Protein AF-D2S3N7-F1 (afdb_monomer_lite)

Structure (mmCIF, N/CA/C/O backbone):
data_AF-D2S3N7-F1
#
_entry.id   AF-D2S3N7-F1
#
loop_
_atom_site.group_PDB
_atom_site.id
_atom_site.type_symbol
_atom_site.label_atom_id
_atom_site.label_alt_id
_atom_site.label_comp_id
_atom_site.label_asym_id
_atom_site.label_entity_id
_atom_site.label_seq_id
_atom_site.pdbx_PDB_ins_code
_atom_site.Cartn_x
_atom_site.Cartn_y
_atom_site.Cartn_z
_atom_site.occupancy
_atom_site.B_iso_or_equiv
_atom_site.auth_seq_id
_atom_site.auth_comp_id
_atom_site.auth_asym_id
_atom_site.auth_atom_id
_atom_site.pdbx_PDB_model_num
ATOM 1 N N . MET A 1 1 ? -0.350 -6.261 -41.570 1.00 43.12 1 MET A N 1
ATOM 2 C CA . MET A 1 1 ? 0.220 -5.338 -40.571 1.00 43.12 1 MET A CA 1
ATOM 3 C C . MET A 1 1 ? 0.610 -6.194 -39.386 1.00 43.12 1 MET A C 1
ATOM 5 O O . MET A 1 1 ? -0.257 -6.602 -38.631 1.00 43.12 1 MET A O 1
ATOM 9 N N . THR A 1 2 ? 1.869 -6.611 -39.334 1.00 43.41 2 THR A N 1
ATOM 10 C CA . THR A 1 2 ? 2.440 -7.320 -38.188 1.00 43.41 2 THR A CA 1
ATOM 11 C C . THR A 1 2 ? 2.666 -6.276 -37.107 1.00 43.41 2 THR A C 1
ATOM 13 O O . THR A 1 2 ? 3.555 -5.442 -37.247 1.00 43.41 2 THR A O 1
ATOM 16 N N . THR A 1 3 ? 1.817 -6.254 -36.085 1.00 46.50 3 THR A N 1
ATOM 17 C CA . THR A 1 3 ? 2.149 -5.589 -34.825 1.00 46.50 3 THR A CA 1
ATOM 18 C C . THR A 1 3 ? 3.312 -6.379 -34.245 1.00 46.50 3 THR A C 1
ATOM 20 O O . THR A 1 3 ? 3.104 -7.474 -33.726 1.00 46.50 3 THR A O 1
ATOM 23 N N . SER A 1 4 ? 4.536 -5.897 -34.455 1.00 52.50 4 SER A N 1
ATOM 24 C CA . SER A 1 4 ? 5.686 -6.344 -33.677 1.00 52.50 4 SER A CA 1
ATOM 25 C C . SER A 1 4 ? 5.293 -6.205 -32.212 1.00 52.50 4 SER A C 1
ATOM 27 O O . SER A 1 4 ? 4.836 -5.133 -31.806 1.00 52.50 4 SER A O 1
ATOM 29 N N . GLU A 1 5 ? 5.359 -7.304 -31.460 1.00 60.00 5 GLU A N 1
ATOM 30 C CA . GLU A 1 5 ? 5.268 -7.233 -30.005 1.00 60.00 5 GLU A CA 1
ATOM 31 C C . GLU A 1 5 ? 6.251 -6.146 -29.545 1.00 60.00 5 GLU A C 1
ATOM 33 O O . GLU A 1 5 ? 7.357 -6.100 -30.086 1.00 60.00 5 GLU A O 1
ATOM 38 N N . PRO A 1 6 ? 5.847 -5.216 -28.662 1.00 55.59 6 PRO A N 1
ATOM 39 C CA . PRO A 1 6 ? 6.770 -4.213 -28.153 1.00 55.59 6 PRO A CA 1
ATOM 40 C C . PRO A 1 6 ? 7.949 -4.959 -27.531 1.00 55.59 6 PRO A C 1
ATOM 42 O O . PRO A 1 6 ? 7.750 -5.754 -26.604 1.00 55.59 6 PRO A O 1
ATOM 45 N N . ASP A 1 7 ? 9.142 -4.763 -28.097 1.00 58.09 7 ASP A N 1
ATOM 46 C CA . ASP A 1 7 ? 10.370 -5.295 -27.523 1.00 58.09 7 ASP A CA 1
ATOM 47 C C . ASP A 1 7 ? 10.413 -4.822 -26.068 1.00 58.09 7 ASP A C 1
ATOM 49 O O . ASP A 1 7 ? 10.231 -3.641 -25.770 1.00 58.09 7 ASP A O 1
ATOM 53 N N . ARG A 1 8 ? 10.567 -5.767 -25.135 1.00 68.44 8 ARG A N 1
ATOM 54 C CA . ARG A 1 8 ? 10.580 -5.500 -23.684 1.00 68.44 8 ARG A CA 1
ATOM 55 C C . ARG A 1 8 ? 11.901 -4.856 -23.238 1.00 68.44 8 ARG A C 1
ATOM 57 O O . ARG A 1 8 ? 12.286 -4.994 -22.082 1.00 68.44 8 ARG A O 1
ATOM 64 N N . ASP A 1 9 ? 12.577 -4.193 -24.165 1.00 84.88 9 ASP A N 1
ATOM 65 C CA . ASP A 1 9 ? 13.941 -3.698 -24.031 1.00 84.88 9 ASP A CA 1
ATOM 66 C C . ASP A 1 9 ? 13.972 -2.217 -23.629 1.00 84.88 9 ASP A C 1
ATOM 68 O O . ASP A 1 9 ? 15.049 -1.649 -23.503 1.00 84.88 9 ASP A O 1
ATOM 72 N N . ASP A 1 10 ? 12.806 -1.613 -23.375 1.00 94.62 10 ASP A N 1
ATOM 73 C CA . ASP A 1 10 ? 12.671 -0.245 -22.884 1.00 94.62 10 ASP A CA 1
ATOM 74 C C . ASP A 1 10 ? 11.847 -0.202 -21.589 1.00 94.62 10 ASP A C 1
ATOM 76 O O . ASP A 1 10 ? 10.923 -0.989 -21.357 1.00 94.62 10 ASP A O 1
ATOM 80 N N . CYS A 1 11 ? 12.156 0.774 -20.738 1.00 95.88 11 CYS A N 1
ATOM 81 C CA . CYS A 1 11 ? 11.392 1.077 -19.539 1.00 95.88 11 CYS A CA 1
ATOM 82 C C . CYS A 1 11 ? 9.932 1.386 -19.891 1.00 95.88 11 CYS A C 1
ATOM 84 O O . CYS A 1 11 ? 9.646 2.344 -20.609 1.00 95.88 11 CYS A O 1
ATOM 86 N N . TYR A 1 12 ? 8.998 0.665 -19.271 1.00 94.88 12 TYR A N 1
ATOM 87 C CA . TYR A 1 12 ? 7.560 0.817 -19.508 1.00 94.88 12 TYR A CA 1
ATOM 88 C C . TYR A 1 12 ? 7.022 2.243 -19.282 1.00 94.88 12 TYR A C 1
ATOM 90 O O . TYR A 1 12 ? 6.021 2.630 -19.879 1.00 94.88 12 TYR A O 1
ATOM 98 N N . PHE A 1 13 ? 7.659 3.031 -18.407 1.00 94.25 13 PHE A N 1
ATOM 99 C CA . PHE A 1 13 ? 7.168 4.361 -18.028 1.00 94.25 13 PHE A CA 1
ATOM 100 C C . PHE A 1 13 ? 7.813 5.519 -18.784 1.00 94.25 13 PHE A C 1
ATOM 102 O O . PHE A 1 13 ? 7.156 6.538 -18.990 1.00 94.25 13 PHE A O 1
ATOM 109 N N . CYS A 1 14 ? 9.098 5.415 -19.125 1.00 96.38 14 CYS A N 1
ATOM 110 C CA . CYS A 1 14 ? 9.849 6.528 -19.710 1.00 96.38 14 CYS A CA 1
ATOM 111 C C . CYS A 1 14 ? 10.588 6.179 -21.001 1.00 96.38 14 CYS A C 1
ATOM 113 O O . CYS A 1 14 ? 11.307 7.038 -21.502 1.00 96.38 14 CYS A O 1
ATOM 115 N N . GLU A 1 15 ? 10.434 4.951 -21.506 1.00 95.31 15 GLU A N 1
ATOM 116 C CA . GLU A 1 15 ? 11.042 4.473 -22.757 1.00 95.31 15 GLU A CA 1
ATOM 117 C C . GLU A 1 15 ? 12.585 4.515 -22.757 1.00 95.31 15 GLU A C 1
ATOM 119 O O . GLU A 1 15 ? 13.221 4.449 -23.800 1.00 95.31 15 GLU A O 1
ATOM 124 N N . SER A 1 16 ? 13.217 4.643 -21.584 1.00 95.50 16 SER A N 1
ATOM 125 C CA . SER A 1 16 ? 14.674 4.539 -21.456 1.00 95.50 16 SER A CA 1
ATOM 126 C C . SER A 1 16 ? 15.115 3.092 -21.642 1.00 95.50 16 SER A C 1
ATOM 128 O O . SER A 1 16 ? 14.537 2.209 -21.017 1.00 95.50 16 SER A O 1
ATOM 130 N N . SER A 1 17 ? 16.165 2.878 -22.430 1.00 94.94 17 SER A N 1
ATOM 131 C CA . SER A 1 17 ? 16.824 1.583 -22.640 1.00 94.94 17 SER A CA 1
ATOM 132 C C . SER A 1 17 ? 17.975 1.315 -21.655 1.00 94.94 17 SER A C 1
ATOM 134 O O . SER A 1 17 ? 18.694 0.326 -21.793 1.00 94.94 17 SER A O 1
ATOM 136 N N . ASP A 1 18 ? 18.206 2.221 -20.700 1.00 94.69 18 ASP A N 1
ATOM 137 C CA . ASP A 1 18 ? 19.344 2.182 -19.777 1.00 94.69 18 ASP A CA 1
ATOM 138 C C . ASP A 1 18 ? 18.917 1.669 -18.391 1.00 94.69 18 ASP A C 1
ATOM 140 O O . ASP A 1 18 ? 17.815 1.962 -17.919 1.00 94.69 18 ASP A O 1
ATOM 144 N N . ASP A 1 19 ? 19.812 0.925 -17.728 1.00 94.81 19 ASP A N 1
ATOM 145 C CA . ASP A 1 19 ? 19.669 0.441 -16.343 1.00 94.81 19 ASP A CA 1
ATOM 146 C C . ASP A 1 19 ? 18.301 -0.198 -16.042 1.00 94.81 19 ASP A C 1
ATOM 148 O O . ASP A 1 19 ? 17.588 0.186 -15.111 1.00 94.81 19 ASP A O 1
ATOM 152 N N . LEU A 1 20 ? 17.924 -1.164 -16.880 1.00 95.88 20 LEU A N 1
ATOM 153 C CA . LEU A 1 20 ? 16.646 -1.863 -16.808 1.00 95.88 20 LEU A CA 1
ATOM 154 C C . LEU A 1 20 ? 16.624 -2.930 -15.712 1.00 95.88 20 LEU A C 1
ATOM 156 O O . LEU A 1 20 ? 17.537 -3.744 -15.579 1.00 95.88 20 LEU A O 1
ATOM 160 N N . GLU A 1 21 ? 15.522 -2.958 -14.974 1.00 95.44 21 GLU A N 1
ATOM 161 C CA . GLU A 1 21 ? 15.241 -3.871 -13.876 1.00 95.44 21 GLU A CA 1
ATOM 162 C C . GLU A 1 21 ? 13.811 -4.425 -14.008 1.00 95.44 21 GLU A C 1
ATOM 164 O O . GLU A 1 21 ? 12.906 -3.774 -14.541 1.00 95.44 21 GLU A O 1
ATOM 169 N N . GLU A 1 22 ? 13.593 -5.644 -13.514 1.00 95.31 22 GLU A N 1
ATOM 170 C CA . GLU A 1 22 ? 12.255 -6.221 -13.388 1.00 95.31 22 GLU A CA 1
ATOM 171 C C . GLU A 1 22 ? 11.585 -5.716 -12.105 1.00 95.31 22 GLU A C 1
ATOM 173 O O . GLU A 1 22 ? 12.116 -5.879 -11.007 1.00 95.31 22 GLU A O 1
ATOM 178 N N . HIS A 1 23 ? 10.390 -5.144 -12.241 1.00 94.94 23 HIS A N 1
ATOM 179 C CA . HIS A 1 23 ? 9.550 -4.731 -11.125 1.00 94.94 23 HIS A CA 1
ATOM 180 C C . HIS A 1 23 ? 8.281 -5.582 -11.061 1.00 94.94 23 HIS A C 1
ATOM 182 O O . HIS A 1 23 ? 7.593 -5.782 -12.066 1.00 94.94 23 HIS A O 1
ATOM 188 N N . HIS A 1 24 ? 7.938 -6.062 -9.866 1.00 94.56 24 HIS A N 1
ATOM 189 C CA . HIS A 1 24 ? 6.684 -6.772 -9.640 1.00 94.56 24 HIS A CA 1
ATOM 190 C C . HIS A 1 24 ? 5.522 -5.792 -9.454 1.00 94.56 24 HIS A C 1
ATOM 192 O O . HIS A 1 24 ? 5.523 -5.018 -8.502 1.00 94.56 24 HIS A O 1
ATOM 198 N N . ILE A 1 25 ? 4.485 -5.889 -10.292 1.00 92.19 25 ILE A N 1
ATOM 199 C CA . ILE A 1 25 ? 3.258 -5.077 -10.177 1.00 92.19 25 ILE A CA 1
ATOM 200 C C . ILE A 1 25 ? 2.579 -5.327 -8.823 1.00 92.19 25 ILE A C 1
ATOM 202 O O . ILE A 1 25 ? 2.249 -4.392 -8.097 1.00 92.19 25 ILE A O 1
ATOM 206 N N . ALA A 1 26 ? 2.386 -6.598 -8.470 1.00 90.25 26 ALA A N 1
ATOM 207 C CA . ALA A 1 26 ? 2.075 -7.024 -7.115 1.00 90.25 26 ALA A CA 1
ATOM 208 C C . ALA A 1 26 ? 3.375 -7.497 -6.444 1.00 90.25 26 ALA A C 1
ATOM 210 O O . ALA A 1 26 ? 3.947 -8.486 -6.911 1.00 90.25 26 ALA A O 1
ATOM 211 N N . PRO A 1 27 ? 3.841 -6.860 -5.354 1.00 88.88 27 PRO A N 1
ATOM 212 C CA . PRO A 1 27 ? 5.087 -7.237 -4.698 1.00 88.88 27 PRO A CA 1
ATOM 213 C C . PRO A 1 27 ? 5.107 -8.699 -4.246 1.00 88.88 27 PRO A C 1
ATOM 215 O O . PRO A 1 27 ? 4.137 -9.204 -3.673 1.00 88.88 27 PRO A O 1
ATOM 218 N N . GLN A 1 28 ? 6.253 -9.366 -4.393 1.00 87.69 28 GLN A N 1
ATOM 219 C CA . GLN A 1 28 ? 6.415 -10.768 -3.985 1.00 87.69 28 GLN A CA 1
ATOM 220 C C . GLN A 1 28 ? 6.166 -10.979 -2.477 1.00 87.69 28 GLN A C 1
ATOM 222 O O . GLN A 1 28 ? 5.647 -12.018 -2.061 1.00 87.69 28 GLN A O 1
ATOM 227 N N . ARG A 1 29 ? 6.480 -9.973 -1.642 1.00 82.50 29 ARG A N 1
ATOM 228 C CA . ARG A 1 29 ? 6.181 -9.985 -0.195 1.00 82.50 29 ARG A CA 1
ATOM 229 C C . ARG A 1 29 ? 4.681 -10.114 0.098 1.00 82.50 29 ARG A C 1
ATOM 231 O O . ARG A 1 29 ? 4.314 -10.790 1.049 1.00 82.50 29 ARG A O 1
ATOM 238 N N . LEU A 1 30 ? 3.832 -9.585 -0.786 1.00 82.50 30 LEU A N 1
ATOM 239 C CA . LEU A 1 30 ? 2.368 -9.648 -0.703 1.00 82.50 30 LEU A CA 1
ATOM 240 C C . LEU A 1 30 ? 1.770 -10.835 -1.478 1.00 82.50 30 LEU A C 1
ATOM 242 O O . LEU A 1 30 ? 0.571 -10.869 -1.736 1.00 82.50 30 LEU A O 1
ATOM 246 N N . GLY A 1 31 ? 2.591 -11.814 -1.869 1.00 86.00 31 GLY A N 1
ATOM 247 C CA . GLY A 1 31 ? 2.138 -12.985 -2.624 1.00 86.00 31 GLY A CA 1
ATOM 248 C C . GLY A 1 31 ? 2.057 -12.774 -4.136 1.00 86.00 31 GLY A C 1
ATOM 249 O O . GLY A 1 31 ? 1.498 -13.619 -4.832 1.00 86.00 31 GLY A O 1
ATOM 250 N N . GLY A 1 32 ? 2.628 -11.684 -4.657 1.00 90.19 32 GLY A N 1
ATOM 251 C CA . GLY A 1 32 ? 2.810 -11.507 -6.093 1.00 90.19 32 GLY A CA 1
ATOM 252 C C . GLY A 1 32 ? 3.655 -12.622 -6.714 1.00 90.19 32 GLY A C 1
ATOM 253 O O . GLY A 1 32 ? 4.655 -13.053 -6.141 1.00 90.19 32 GLY A O 1
ATOM 254 N N . SER A 1 33 ? 3.233 -13.108 -7.882 1.00 93.31 33 SER A N 1
ATOM 255 C CA . SER A 1 33 ? 3.917 -14.187 -8.608 1.00 93.31 33 SER A CA 1
ATOM 256 C C . SER A 1 33 ? 5.093 -13.675 -9.442 1.00 93.31 33 SER A C 1
ATOM 258 O O . SER A 1 33 ? 5.031 -12.556 -9.939 1.00 93.31 33 SER A O 1
A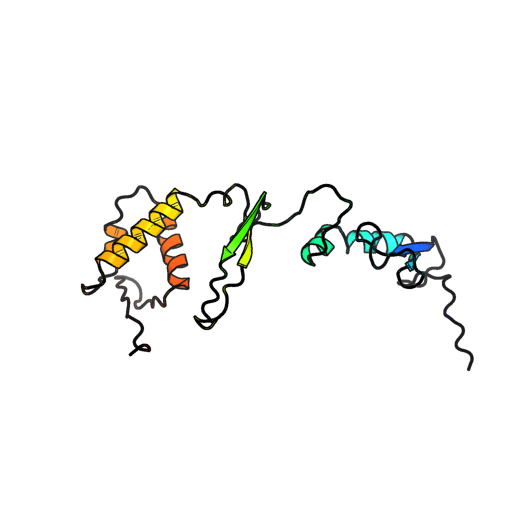TOM 260 N N . ASP A 1 34 ? 6.068 -14.529 -9.743 1.00 94.38 34 ASP A N 1
ATOM 261 C CA . ASP A 1 34 ? 7.135 -14.251 -10.725 1.00 94.38 34 ASP A CA 1
ATOM 262 C C . ASP A 1 34 ? 6.689 -14.521 -12.181 1.00 94.38 34 ASP A C 1
ATOM 264 O O . ASP A 1 34 ? 7.489 -14.847 -13.056 1.00 94.38 34 ASP A O 1
ATOM 268 N N . SER A 1 35 ? 5.380 -14.471 -12.454 1.00 93.56 35 SER A N 1
ATOM 269 C CA . SER A 1 35 ? 4.852 -14.668 -13.807 1.00 93.56 35 SER A CA 1
ATOM 270 C C . SER A 1 35 ? 5.080 -13.426 -14.672 1.00 93.56 35 SER A C 1
ATOM 272 O O . SER A 1 35 ? 5.077 -12.301 -14.175 1.00 93.56 35 SER A O 1
ATOM 274 N N . ARG A 1 36 ? 5.213 -13.618 -15.994 1.00 90.62 36 ARG A N 1
ATOM 275 C CA . ARG A 1 36 ? 5.428 -12.518 -16.958 1.00 90.62 36 ARG A CA 1
ATOM 276 C C . ARG A 1 36 ? 4.316 -11.465 -16.959 1.00 90.62 36 ARG A C 1
ATOM 278 O O . ARG A 1 36 ? 4.565 -10.374 -17.459 1.00 90.62 36 ARG A O 1
ATOM 285 N N . ASP A 1 37 ? 3.136 -11.798 -16.439 1.00 92.69 37 ASP A N 1
ATOM 286 C CA . ASP A 1 37 ? 1.984 -10.896 -16.328 1.00 92.69 37 ASP A CA 1
ATOM 287 C C . ASP A 1 37 ? 2.066 -9.995 -15.086 1.00 92.69 37 ASP A C 1
ATOM 289 O O . ASP A 1 37 ? 1.396 -8.969 -15.022 1.00 92.69 37 ASP A O 1
ATOM 293 N N . ASN A 1 38 ? 2.888 -10.368 -14.100 1.00 94.94 38 ASN A N 1
ATOM 294 C CA . ASN A 1 38 ? 3.130 -9.593 -12.884 1.00 94.94 38 ASN A CA 1
ATOM 295 C C . ASN A 1 38 ? 4.484 -8.866 -12.901 1.00 94.94 38 ASN A C 1
ATOM 297 O O . ASN A 1 38 ? 4.807 -8.176 -11.940 1.00 94.94 38 ASN A O 1
ATOM 301 N N . LEU A 1 39 ? 5.278 -9.028 -13.960 1.00 94.19 39 LEU A N 1
ATOM 302 C CA . LEU A 1 39 ? 6.590 -8.407 -14.116 1.00 94.19 39 LEU A CA 1
ATOM 303 C C . LEU A 1 39 ? 6.540 -7.342 -15.206 1.00 94.19 39 LEU A C 1
ATOM 305 O O . LEU A 1 39 ? 6.058 -7.592 -16.313 1.00 94.19 39 LEU A O 1
ATOM 309 N N . VAL A 1 40 ? 7.088 -6.171 -14.903 1.00 94.44 40 VAL A N 1
ATOM 310 C CA . VAL A 1 40 ? 7.261 -5.072 -15.851 1.00 94.44 40 VAL A CA 1
ATOM 311 C C . VAL A 1 40 ? 8.720 -4.625 -15.862 1.00 94.44 40 VAL A C 1
ATOM 313 O O . VAL A 1 40 ? 9.351 -4.550 -14.812 1.00 94.44 40 VAL A O 1
ATOM 316 N N . ILE A 1 41 ? 9.258 -4.345 -17.049 1.00 95.81 41 ILE A N 1
ATOM 317 C CA . ILE A 1 41 ? 10.616 -3.814 -17.208 1.00 95.81 41 ILE A CA 1
ATOM 318 C C . ILE A 1 41 ? 10.581 -2.302 -17.012 1.00 95.81 41 ILE A C 1
ATOM 320 O O . ILE A 1 41 ? 9.790 -1.598 -17.645 1.00 95.81 41 ILE A O 1
ATOM 324 N N . VAL A 1 42 ? 11.422 -1.798 -16.117 1.00 96.81 42 VAL A N 1
ATOM 325 C CA . VAL A 1 42 ? 11.524 -0.375 -15.786 1.00 96.81 42 VAL A CA 1
ATOM 326 C C . VAL A 1 42 ? 12.984 0.012 -15.590 1.00 96.81 42 VAL A C 1
ATOM 328 O O . VAL A 1 42 ? 13.779 -0.807 -15.154 1.00 96.81 42 VAL A O 1
ATOM 331 N N . CYS A 1 43 ? 13.356 1.259 -15.870 1.00 97.62 43 CYS A N 1
ATOM 332 C CA . CYS A 1 43 ? 14.685 1.745 -15.503 1.00 97.62 43 CYS A CA 1
ATOM 333 C C . CYS A 1 43 ? 14.793 1.950 -13.984 1.00 97.62 43 CYS A C 1
ATOM 335 O O . CYS A 1 43 ? 13.780 2.183 -13.309 1.00 97.62 43 CYS A O 1
ATOM 337 N N . HIS A 1 44 ? 16.018 1.951 -13.463 1.00 96.69 44 HIS A N 1
ATOM 338 C CA . HIS A 1 44 ? 16.335 2.161 -12.048 1.00 96.69 44 HIS A CA 1
ATOM 339 C C . HIS A 1 44 ? 15.595 3.357 -11.413 1.00 96.69 44 HIS A C 1
ATOM 341 O O . HIS A 1 44 ? 14.978 3.241 -10.350 1.00 96.69 44 HIS A O 1
ATOM 347 N N . ASP A 1 45 ? 15.572 4.505 -12.097 1.00 97.19 45 ASP A N 1
ATOM 348 C CA . ASP A 1 45 ? 14.905 5.720 -11.611 1.00 97.19 45 ASP A CA 1
ATOM 349 C C . ASP A 1 45 ? 13.389 5.545 -11.461 1.00 97.19 45 ASP A C 1
ATOM 351 O O . ASP A 1 45 ? 12.776 6.074 -10.526 1.00 97.19 45 ASP A O 1
ATOM 355 N N . CYS A 1 46 ? 12.762 4.838 -12.403 1.00 97.19 46 CYS A N 1
ATOM 356 C CA . CYS A 1 46 ? 11.336 4.540 -12.345 1.00 97.19 46 CYS A CA 1
ATOM 357 C C . CYS A 1 46 ? 11.051 3.483 -11.280 1.00 97.19 46 CYS A C 1
ATOM 359 O O . CYS A 1 46 ? 10.114 3.662 -10.502 1.00 97.19 46 CYS A O 1
ATOM 361 N N . HIS A 1 47 ? 11.890 2.448 -11.181 1.00 95.69 47 HIS A N 1
ATOM 362 C CA . HIS A 1 47 ? 11.772 1.419 -10.156 1.00 95.69 47 HIS A CA 1
ATOM 363 C C . HIS A 1 47 ? 11.763 2.027 -8.749 1.00 95.69 47 HIS A C 1
ATOM 365 O O . HIS A 1 47 ? 10.848 1.797 -7.956 1.00 95.69 47 HIS A O 1
ATOM 371 N N . TRP A 1 48 ? 12.724 2.903 -8.465 1.00 93.12 48 TRP A N 1
ATOM 372 C CA . TRP A 1 48 ? 12.843 3.544 -7.162 1.00 93.12 48 TRP A CA 1
ATOM 373 C C . TRP A 1 48 ? 11.673 4.484 -6.833 1.00 93.12 48 TRP A C 1
ATOM 375 O O . TRP A 1 48 ? 11.240 4.576 -5.681 1.00 93.12 48 TRP A O 1
ATOM 385 N N . LYS A 1 49 ? 11.123 5.181 -7.837 1.00 94.75 49 LYS A N 1
ATOM 386 C CA . LYS A 1 49 ? 9.915 6.005 -7.660 1.00 94.75 49 LYS A CA 1
ATOM 387 C C . LYS A 1 49 ? 8.697 5.145 -7.324 1.00 94.75 49 LYS A C 1
ATOM 389 O O . LYS A 1 49 ? 7.926 5.537 -6.450 1.00 94.75 49 LYS A O 1
ATOM 394 N N . LEU A 1 50 ? 8.537 3.991 -7.972 1.00 92.25 50 LEU A N 1
ATOM 395 C CA . LEU A 1 50 ? 7.428 3.069 -7.712 1.00 92.25 50 LEU A CA 1
ATOM 396 C C . LEU A 1 50 ? 7.481 2.506 -6.293 1.00 92.25 50 LEU A C 1
ATOM 398 O O . LEU A 1 50 ? 6.483 2.592 -5.582 1.00 92.25 50 LEU A O 1
ATOM 402 N N . GLU A 1 51 ? 8.645 2.036 -5.838 1.00 88.00 51 GLU A N 1
ATOM 403 C CA . GLU A 1 51 ? 8.814 1.527 -4.465 1.00 88.00 51 GLU A CA 1
ATOM 404 C C . GLU A 1 51 ? 8.505 2.591 -3.396 1.00 88.00 51 GLU A C 1
ATOM 406 O O . GLU A 1 51 ? 8.039 2.275 -2.301 1.00 88.00 51 GLU A O 1
ATOM 411 N N . ARG A 1 52 ? 8.718 3.875 -3.711 1.00 87.00 52 ARG A N 1
ATOM 412 C CA . ARG A 1 52 ? 8.366 4.989 -2.819 1.00 87.00 52 ARG A CA 1
ATOM 413 C C . ARG A 1 52 ? 6.883 5.334 -2.819 1.00 87.00 52 ARG A C 1
ATOM 415 O O . ARG A 1 52 ? 6.365 5.714 -1.772 1.00 87.00 52 ARG A O 1
ATOM 422 N N . LEU A 1 53 ? 6.224 5.259 -3.973 1.00 87.19 53 LEU A N 1
ATOM 423 C CA . LEU A 1 53 ? 4.792 5.542 -4.101 1.00 87.19 53 LEU A CA 1
ATOM 424 C C . LEU A 1 53 ? 3.943 4.419 -3.500 1.00 87.19 53 LEU A C 1
ATOM 426 O O . LEU A 1 53 ? 2.951 4.689 -2.828 1.00 87.19 53 LEU A O 1
ATOM 430 N N . TYR A 1 54 ? 4.356 3.173 -3.718 1.00 86.69 54 TYR A N 1
ATOM 431 C CA . TYR A 1 54 ? 3.664 1.972 -3.264 1.00 86.69 54 TYR A CA 1
ATOM 432 C C . TYR A 1 54 ? 4.442 1.312 -2.127 1.00 86.69 54 TYR A C 1
ATOM 434 O O . TYR A 1 54 ? 4.905 0.172 -2.212 1.00 86.69 54 TYR A O 1
ATOM 442 N N . ASN A 1 55 ? 4.611 2.064 -1.043 1.00 81.19 55 ASN A N 1
ATOM 443 C CA . ASN A 1 55 ? 5.257 1.562 0.159 1.00 81.19 55 ASN A CA 1
ATOM 444 C C . ASN A 1 55 ? 4.319 0.614 0.938 1.00 81.19 55 ASN A C 1
ATOM 446 O O . ASN A 1 55 ? 3.175 0.364 0.557 1.00 81.19 55 ASN A O 1
ATOM 450 N N . LYS A 1 56 ? 4.810 0.059 2.047 1.00 78.56 56 LYS A N 1
ATOM 451 C CA . LYS A 1 56 ? 4.022 -0.813 2.929 1.00 78.56 56 LYS A CA 1
ATOM 452 C C . LYS A 1 56 ? 2.693 -0.161 3.353 1.00 78.56 56 LYS A C 1
ATOM 454 O O . LYS A 1 56 ? 1.653 -0.802 3.233 1.00 78.56 56 LYS A O 1
ATOM 459 N N . ASP A 1 57 ? 2.725 1.107 3.758 1.00 79.12 57 ASP A N 1
ATOM 460 C CA . ASP A 1 57 ? 1.551 1.840 4.253 1.00 79.12 57 ASP A CA 1
ATOM 461 C C . ASP A 1 57 ? 0.431 1.922 3.209 1.00 79.12 57 ASP A C 1
ATOM 463 O O . ASP A 1 57 ? -0.743 1.771 3.544 1.00 79.12 57 ASP A O 1
ATOM 467 N N . PHE A 1 58 ? 0.783 2.115 1.934 1.00 84.88 58 PHE A N 1
ATOM 468 C CA . PHE A 1 58 ? -0.184 2.119 0.835 1.00 84.88 58 PHE A CA 1
ATOM 469 C C . PHE A 1 58 ? -0.965 0.799 0.763 1.00 84.88 58 PHE A C 1
ATOM 471 O O . PHE A 1 58 ? -2.194 0.803 0.678 1.00 84.88 58 PHE A O 1
ATOM 478 N N . TYR A 1 59 ? -0.270 -0.338 0.834 1.00 81.44 59 TYR A N 1
ATOM 479 C CA . TYR A 1 59 ? -0.913 -1.652 0.773 1.00 81.44 59 TYR A CA 1
ATOM 480 C C . TYR A 1 59 ? -1.723 -1.968 2.036 1.00 81.44 59 TYR A C 1
ATOM 482 O O . TYR A 1 59 ? -2.805 -2.550 1.935 1.00 81.44 59 TYR A O 1
ATOM 490 N N . GLU A 1 60 ? -1.265 -1.518 3.206 1.00 77.00 60 GLU A N 1
ATOM 491 C CA . GLU A 1 60 ? -2.022 -1.640 4.457 1.00 77.00 60 GLU A CA 1
ATOM 492 C C . GLU A 1 60 ? -3.335 -0.845 4.413 1.00 77.00 60 GLU A C 1
ATOM 494 O O . GLU A 1 60 ? -4.375 -1.359 4.827 1.00 77.00 60 GLU A O 1
ATOM 499 N N . GLN A 1 61 ? -3.331 0.366 3.843 1.00 77.94 61 GLN A N 1
ATOM 500 C CA . GLN A 1 61 ? -4.552 1.164 3.648 1.00 77.94 61 GLN A CA 1
ATOM 501 C C . GLN A 1 61 ? -5.559 0.490 2.707 1.00 77.94 61 GLN A C 1
ATOM 503 O O . GLN A 1 61 ? -6.767 0.684 2.851 1.00 77.94 61 GLN A O 1
ATOM 508 N N . LEU A 1 62 ? -5.083 -0.337 1.774 1.00 76.81 62 LEU A N 1
ATOM 509 C CA . LEU A 1 62 ? -5.930 -1.169 0.917 1.00 76.81 62 LEU A CA 1
ATOM 510 C C . LEU A 1 62 ? -6.403 -2.464 1.602 1.00 76.81 62 LEU A C 1
ATOM 512 O O . LEU A 1 62 ? -7.140 -3.242 0.995 1.00 76.81 62 LEU A O 1
ATOM 516 N N . GLY A 1 63 ? -6.009 -2.707 2.856 1.00 77.06 63 GLY A N 1
ATOM 517 C CA . GLY A 1 63 ? -6.351 -3.913 3.609 1.00 77.06 63 GLY A CA 1
ATOM 518 C C . GLY A 1 63 ? -5.574 -5.157 3.173 1.00 77.06 63 GLY A C 1
ATOM 519 O O . GLY A 1 63 ? -6.006 -6.275 3.459 1.00 77.06 63 GLY A O 1
ATOM 520 N N . ILE A 1 64 ? -4.453 -4.981 2.470 1.00 78.81 64 ILE A N 1
ATOM 521 C CA . ILE A 1 64 ? -3.579 -6.073 2.043 1.00 78.81 64 ILE A CA 1
ATOM 522 C C . ILE A 1 64 ? -2.510 -6.259 3.121 1.00 78.81 64 ILE A C 1
ATOM 524 O O . ILE A 1 64 ? -1.531 -5.520 3.189 1.00 78.81 64 ILE A O 1
ATOM 528 N N . ASP A 1 65 ? -2.722 -7.251 3.984 1.00 69.88 65 ASP A N 1
ATOM 529 C CA . ASP A 1 65 ? -1.756 -7.636 5.012 1.00 69.88 65 ASP A CA 1
ATOM 530 C C . ASP A 1 65 ? -0.532 -8.318 4.371 1.00 69.88 65 ASP A C 1
ATOM 532 O O . ASP A 1 65 ? -0.678 -9.245 3.573 1.00 69.88 65 ASP A O 1
ATOM 536 N N . ASP A 1 66 ? 0.678 -7.910 4.759 1.00 70.69 66 ASP A N 1
ATOM 537 C CA . ASP A 1 66 ? 1.915 -8.604 4.393 1.00 70.69 66 ASP A CA 1
ATOM 538 C C . ASP A 1 66 ? 2.120 -9.832 5.306 1.00 70.69 66 ASP A C 1
ATOM 540 O O . ASP A 1 66 ? 2.355 -9.679 6.508 1.00 70.69 66 ASP A O 1
ATOM 544 N N . PRO A 1 67 ? 2.030 -11.069 4.781 1.00 64.50 67 PRO A N 1
ATOM 545 C CA . PRO A 1 67 ? 2.162 -12.280 5.588 1.00 64.50 67 PRO A CA 1
ATOM 546 C C . PRO A 1 67 ? 3.610 -12.574 6.006 1.00 64.50 67 PRO A C 1
ATOM 548 O O . PRO A 1 67 ? 3.826 -13.428 6.868 1.00 64.50 67 PRO A O 1
ATOM 551 N N . ARG A 1 68 ? 4.603 -11.934 5.370 1.00 63.59 68 ARG A N 1
ATOM 552 C CA . ARG A 1 68 ? 6.036 -12.199 5.566 1.00 63.59 68 ARG A CA 1
ATOM 553 C C . ARG A 1 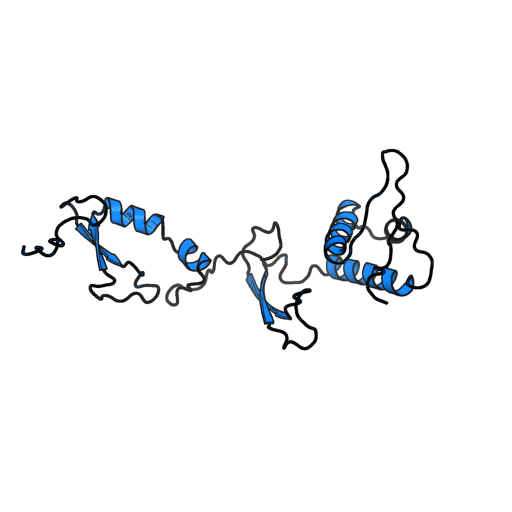68 ? 6.717 -11.158 6.448 1.00 63.59 68 ARG A C 1
ATOM 555 O O . ARG A 1 68 ? 7.775 -11.468 6.996 1.00 63.59 68 ARG A O 1
ATOM 562 N N . THR A 1 69 ? 6.139 -9.971 6.631 1.00 54.06 69 THR A N 1
ATOM 563 C CA . THR A 1 69 ? 6.661 -9.001 7.599 1.00 54.06 69 THR A CA 1
ATOM 564 C C . THR A 1 69 ? 6.031 -9.202 8.974 1.00 54.06 69 THR A C 1
ATOM 566 O O . THR A 1 69 ? 4.822 -9.166 9.193 1.00 54.06 69 THR A O 1
ATOM 569 N N . THR A 1 70 ? 6.906 -9.458 9.940 1.00 48.62 70 THR A N 1
ATOM 570 C CA . THR A 1 70 ? 6.632 -9.384 11.370 1.00 48.62 70 THR A CA 1
ATOM 571 C C . THR A 1 70 ? 5.893 -8.087 11.689 1.00 48.62 70 THR A C 1
ATOM 573 O O . THR A 1 70 ? 6.438 -7.005 11.501 1.00 48.62 70 THR A O 1
ATOM 576 N N . ARG A 1 71 ? 4.644 -8.241 12.140 1.00 50.47 71 ARG A N 1
ATOM 577 C CA . ARG A 1 71 ? 3.789 -7.268 12.833 1.00 50.47 71 ARG A CA 1
ATOM 578 C C . ARG A 1 71 ? 4.461 -5.933 13.167 1.00 50.47 71 ARG A C 1
ATOM 580 O O . ARG A 1 71 ? 5.129 -5.815 14.182 1.00 50.47 71 ARG A O 1
ATOM 587 N N . GLU A 1 72 ? 4.102 -4.924 12.400 1.00 47.41 72 GLU A N 1
ATOM 588 C CA . GLU A 1 72 ? 3.789 -3.595 12.919 1.00 47.41 72 GLU A CA 1
ATOM 589 C C . GLU A 1 72 ? 2.762 -3.067 11.935 1.00 47.41 72 GLU A C 1
ATOM 591 O O . GLU A 1 72 ? 3.103 -2.538 10.882 1.00 47.41 72 GLU A O 1
ATOM 596 N N . LYS A 1 73 ? 1.498 -3.410 12.186 1.00 55.72 73 LYS A N 1
ATOM 597 C CA . LYS A 1 73 ? 0.397 -2.868 11.405 1.00 55.72 73 LYS A CA 1
ATOM 598 C C . LYS A 1 73 ? 0.297 -1.404 11.815 1.00 55.72 73 LYS A C 1
ATOM 600 O O . LYS A 1 73 ? 0.028 -1.155 12.990 1.00 55.72 73 LYS A O 1
ATOM 605 N N . HIS A 1 74 ? 0.472 -0.452 10.902 1.00 57.72 74 HIS A N 1
ATOM 606 C CA . HIS A 1 74 ? 0.202 0.962 11.187 1.00 57.72 74 HIS A CA 1
ATOM 607 C C . HIS A 1 74 ? -1.309 1.220 11.176 1.00 57.72 74 HIS A C 1
ATOM 609 O O . HIS A 1 74 ? -1.807 2.155 10.557 1.00 57.72 74 HIS A O 1
ATOM 615 N N . ILE A 1 75 ? -2.073 0.360 11.847 1.00 70.00 75 ILE A N 1
ATOM 616 C CA . ILE A 1 75 ? -3.492 0.592 12.038 1.00 70.00 75 ILE A CA 1
ATOM 617 C C . ILE A 1 75 ? -3.593 1.763 13.001 1.00 70.00 75 ILE A C 1
ATOM 619 O O . ILE A 1 75 ? -3.052 1.707 14.100 1.00 70.00 75 ILE A O 1
ATOM 623 N N . THR A 1 76 ? -4.246 2.840 12.588 1.00 78.94 76 THR A N 1
ATOM 624 C CA . THR A 1 76 ? -4.525 3.974 13.465 1.00 78.94 76 THR A CA 1
ATOM 625 C C . THR A 1 76 ? -5.769 3.697 14.296 1.00 78.94 76 THR A C 1
ATOM 627 O O . THR A 1 76 ? -6.615 2.879 13.943 1.00 78.94 76 THR A O 1
ATOM 630 N N . CYS A 1 77 ? -5.874 4.365 15.435 1.00 81.25 77 CYS A N 1
ATOM 631 C CA . CYS A 1 77 ? -7.056 4.287 16.277 1.00 81.25 77 CYS A CA 1
ATOM 632 C C . CYS A 1 77 ? -8.305 4.815 15.540 1.00 81.25 77 CYS A C 1
ATOM 634 O O . CYS A 1 77 ? -8.277 5.918 15.002 1.00 81.25 77 CYS A O 1
ATOM 636 N N . ASP A 1 78 ? -9.418 4.076 15.583 1.00 82.12 78 ASP A N 1
ATOM 637 C CA .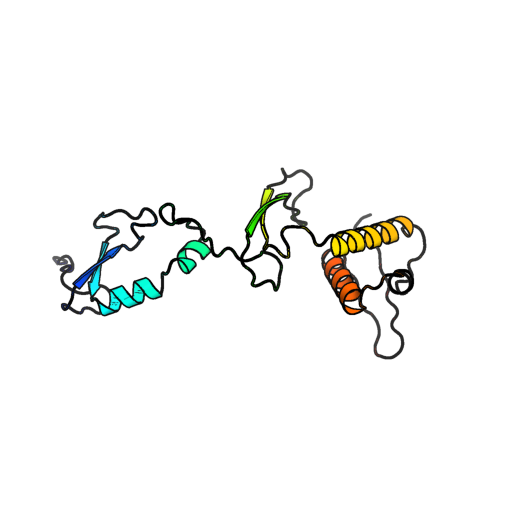 ASP A 1 78 ? -10.695 4.440 14.936 1.00 82.12 78 ASP A CA 1
ATOM 638 C C . ASP A 1 78 ? -11.419 5.622 15.614 1.00 82.12 78 ASP A C 1
ATOM 640 O O . ASP A 1 78 ? -12.432 6.123 15.121 1.00 82.12 78 ASP A O 1
ATOM 644 N N . ILE A 1 79 ? -10.924 6.082 16.766 1.00 80.31 79 ILE A N 1
ATOM 645 C CA . ILE A 1 79 ? -11.470 7.249 17.465 1.00 80.31 79 ILE A CA 1
ATOM 646 C C . ILE A 1 79 ? -11.153 8.519 16.671 1.00 80.31 79 ILE A C 1
ATOM 648 O O . ILE A 1 79 ? -9.992 8.841 16.420 1.00 80.31 79 ILE A O 1
ATOM 652 N N . ALA A 1 80 ? -12.197 9.269 16.312 1.00 78.88 80 ALA A N 1
ATOM 653 C CA . ALA A 1 80 ? -12.074 10.517 15.568 1.00 78.88 80 ALA A CA 1
ATOM 654 C C . ALA A 1 80 ? -11.104 11.494 16.258 1.00 78.88 80 ALA A C 1
ATOM 656 O O . ALA A 1 80 ? -11.267 11.821 17.431 1.00 78.88 80 ALA A O 1
ATOM 657 N N . GLY A 1 81 ? -10.101 11.964 15.511 1.00 80.88 81 GLY A N 1
ATOM 658 C CA . GLY A 1 81 ? -9.066 12.871 16.018 1.00 80.88 81 GLY A CA 1
ATOM 659 C C . GLY A 1 81 ? -7.888 12.181 16.712 1.00 80.88 81 GLY A C 1
ATOM 660 O O . GLY A 1 81 ? -6.927 12.858 17.069 1.00 80.88 81 GLY A O 1
ATOM 661 N N . CYS A 1 82 ? -7.911 10.856 16.870 1.00 79.62 82 CYS A N 1
ATOM 662 C CA . CYS A 1 82 ? -6.784 10.112 17.412 1.00 79.62 82 CYS A CA 1
ATOM 663 C C . CYS A 1 82 ? -5.790 9.736 16.306 1.00 79.62 82 CYS A C 1
ATOM 665 O O . CYS A 1 82 ? -6.137 9.045 15.353 1.00 79.62 82 CYS A O 1
ATOM 667 N N . THR A 1 83 ? -4.535 10.155 16.455 1.00 80.62 83 THR A N 1
ATOM 668 C CA . THR A 1 83 ? -3.435 9.809 15.537 1.00 80.62 83 THR A CA 1
ATOM 669 C C . THR A 1 83 ? -2.552 8.676 16.062 1.00 80.62 83 THR A C 1
ATOM 671 O O . THR A 1 83 ? -1.567 8.311 15.423 1.00 80.62 83 THR A O 1
ATOM 674 N N . ASN A 1 84 ? -2.887 8.115 17.227 1.00 81.44 84 ASN A N 1
ATOM 675 C CA . ASN A 1 84 ? -2.106 7.052 17.847 1.00 81.44 84 ASN A CA 1
ATOM 676 C C . ASN A 1 84 ? -2.281 5.728 17.097 1.00 81.44 84 ASN A C 1
ATOM 678 O O . ASN A 1 84 ? -3.344 5.438 16.539 1.00 81.44 84 ASN A O 1
ATOM 682 N N . GLN A 1 85 ? -1.245 4.895 17.151 1.00 81.81 85 GLN A N 1
ATOM 683 C CA . GLN A 1 85 ? -1.300 3.539 16.616 1.00 81.81 85 GLN A CA 1
ATOM 684 C C . GLN A 1 85 ? -2.223 2.668 17.470 1.00 81.81 85 GLN A C 1
ATOM 686 O O . GLN A 1 85 ? -2.178 2.694 18.702 1.00 81.81 85 GLN A O 1
ATOM 691 N N . ALA A 1 86 ? -3.084 1.908 16.807 1.00 80.50 86 ALA A N 1
ATOM 692 C CA . ALA A 1 86 ? -3.928 0.913 17.424 1.00 80.50 86 ALA A CA 1
ATOM 693 C C . ALA A 1 86 ? -3.084 -0.265 17.906 1.00 80.50 86 ALA A C 1
ATOM 695 O O . ALA A 1 86 ? -2.296 -0.838 17.158 1.00 80.50 86 ALA A O 1
ATOM 696 N N . VAL A 1 87 ? -3.298 -0.648 19.158 1.00 81.19 87 VAL A N 1
ATOM 697 C CA . VAL A 1 87 ? -2.646 -1.802 19.788 1.00 81.19 87 VAL A CA 1
ATOM 698 C C . VAL A 1 87 ? -3.606 -2.973 19.944 1.00 81.19 87 VAL A C 1
ATOM 700 O O . VAL A 1 87 ? -3.173 -4.111 20.110 1.00 81.19 87 VAL A O 1
ATOM 703 N N . GLU A 1 88 ? -4.912 -2.711 19.855 1.00 77.25 88 GLU A N 1
ATOM 704 C CA . GLU A 1 88 ? -5.947 -3.709 20.065 1.00 77.25 88 GLU A CA 1
ATOM 705 C C . GLU A 1 88 ? -6.981 -3.716 18.938 1.00 77.25 88 GLU A C 1
ATOM 707 O O . GLU A 1 88 ? -7.385 -2.681 18.402 1.00 77.25 88 GLU A O 1
ATOM 712 N N . LYS A 1 89 ? -7.426 -4.930 18.603 1.00 80.69 89 LYS A N 1
ATOM 713 C CA . LYS A 1 89 ? -8.525 -5.212 17.685 1.00 80.69 89 LYS A CA 1
ATOM 714 C C . LYS A 1 89 ? -9.694 -5.771 18.491 1.00 80.69 89 LYS A C 1
ATOM 716 O O . LYS A 1 89 ? -9.609 -6.892 18.985 1.00 80.69 89 LYS A O 1
ATOM 721 N N . SER A 1 90 ? -10.801 -5.040 18.551 1.00 78.12 90 SER A N 1
ATOM 722 C CA . SER A 1 90 ? -12.042 -5.493 19.187 1.00 78.12 90 SER A CA 1
ATOM 723 C C . SER A 1 90 ? -13.130 -5.748 18.139 1.00 78.12 90 SER A C 1
ATOM 725 O O . SER A 1 90 ? -13.167 -5.109 17.087 1.00 78.12 90 SER A O 1
ATOM 727 N N . GLN A 1 91 ? -14.010 -6.720 18.384 1.00 78.38 91 GLN A N 1
ATOM 728 C CA . GLN A 1 91 ? -15.222 -6.911 17.582 1.00 78.38 91 GLN A CA 1
ATOM 729 C C . GLN A 1 91 ? -16.384 -6.246 18.311 1.00 78.38 91 GLN A C 1
ATOM 731 O O . GLN A 1 91 ? -16.807 -6.727 19.360 1.00 78.38 91 GLN A O 1
ATOM 736 N N . GLN A 1 92 ? -16.911 -5.157 17.758 1.00 74.25 92 GLN A N 1
ATOM 737 C CA . GLN A 1 92 ? -18.092 -4.499 18.302 1.00 74.25 92 GLN A CA 1
ATOM 738 C C . GLN A 1 92 ? -19.341 -4.899 17.506 1.00 74.25 92 GLN A C 1
ATOM 740 O O . GLN A 1 92 ? -19.287 -5.042 16.280 1.00 74.25 92 GLN A O 1
ATOM 745 N N . PRO A 1 93 ? -20.493 -5.114 18.162 1.00 70.81 93 PRO A N 1
ATOM 746 C CA . PRO A 1 93 ? -21.747 -5.321 17.453 1.00 70.81 93 PRO A CA 1
ATOM 747 C C . PRO A 1 93 ? -22.082 -4.044 16.676 1.00 70.81 93 PRO A C 1
ATOM 749 O O . PRO A 1 93 ? -22.347 -3.009 17.276 1.00 70.81 93 PRO A O 1
ATOM 752 N N . GLY A 1 94 ? -22.068 -4.107 15.342 1.00 64.81 94 GLY A N 1
ATOM 753 C CA . GLY A 1 94 ? -22.347 -2.942 14.510 1.00 64.81 94 GLY A CA 1
ATOM 754 C C . GLY A 1 94 ? -23.766 -2.433 14.740 1.00 64.81 94 GLY A C 1
ATOM 755 O O . GLY A 1 94 ? -24.737 -3.078 14.336 1.00 64.81 94 GLY A O 1
ATOM 756 N N . THR A 1 95 ? -23.897 -1.275 15.379 1.00 56.06 95 THR A N 1
ATOM 757 C CA . THR A 1 95 ? -25.159 -0.543 15.466 1.00 56.06 95 THR A CA 1
ATOM 758 C C . THR A 1 95 ? -25.250 0.377 14.258 1.00 56.06 95 THR A C 1
ATOM 760 O O . THR A 1 95 ? -24.915 1.553 14.340 1.00 56.06 95 THR A O 1
ATOM 763 N N . ASP A 1 96 ? -25.663 -0.156 13.108 1.00 60.38 96 ASP A N 1
ATOM 764 C CA . ASP A 1 96 ? -26.089 0.701 12.001 1.00 60.38 96 ASP A CA 1
ATOM 765 C C . ASP A 1 96 ? -27.518 1.189 12.302 1.00 60.38 96 ASP A C 1
ATOM 767 O O . ASP A 1 96 ? -28.454 0.383 12.246 1.00 60.38 96 ASP A O 1
ATOM 771 N N . PRO A 1 97 ? -27.720 2.484 12.616 1.00 57.19 97 PRO A N 1
ATOM 772 C CA . PRO A 1 97 ? -29.036 3.023 12.950 1.00 57.19 97 PRO A CA 1
ATOM 773 C C . PRO A 1 97 ? -30.031 2.961 11.779 1.00 57.19 97 PRO A C 1
ATOM 775 O O . PRO A 1 97 ? -31.221 3.198 11.979 1.00 57.19 97 PRO A O 1
ATOM 778 N N . ARG A 1 98 ? -29.581 2.641 10.558 1.00 63.75 98 ARG A N 1
ATOM 779 C CA . ARG A 1 98 ? -30.430 2.505 9.363 1.00 63.75 98 ARG A CA 1
ATOM 780 C C . ARG A 1 98 ? -30.868 1.064 9.105 1.00 63.75 98 ARG A C 1
ATOM 782 O O . ARG A 1 98 ? -31.668 0.829 8.199 1.00 63.75 98 ARG A O 1
ATOM 789 N N . ARG A 1 99 ? -30.345 0.092 9.857 1.00 61.38 99 ARG A N 1
ATOM 790 C CA . ARG A 1 99 ? -30.556 -1.331 9.582 1.00 61.38 99 ARG A CA 1
ATOM 791 C C . ARG A 1 99 ? -31.840 -1.846 10.256 1.00 61.38 99 ARG A C 1
ATOM 793 O O . ARG A 1 99 ? -32.067 -1.547 11.428 1.00 61.38 99 ARG A O 1
ATOM 800 N N . PRO A 1 100 ? -32.691 -2.629 9.557 1.00 72.19 100 PRO A N 1
ATOM 801 C CA . PRO A 1 100 ? -33.905 -3.200 10.143 1.00 72.19 100 PRO A CA 1
ATOM 802 C C . PRO A 1 100 ? -33.585 -4.037 11.386 1.00 72.19 100 PRO A C 1
ATOM 804 O O . PRO A 1 100 ? -32.624 -4.814 11.358 1.00 72.19 100 PRO A O 1
ATOM 807 N N . LYS A 1 101 ? -34.407 -3.917 12.440 1.00 69.12 101 LYS A N 1
ATOM 808 C CA . LYS A 1 101 ? -34.213 -4.572 13.754 1.00 69.12 101 LYS A CA 1
ATOM 809 C C . LYS A 1 101 ? -34.043 -6.098 13.680 1.00 69.12 101 LYS A C 1
ATOM 811 O O . LYS A 1 101 ? -33.427 -6.676 14.569 1.00 69.12 101 LYS A O 1
ATOM 816 N N . ASP A 1 102 ? -34.489 -6.717 12.591 1.00 75.12 102 ASP A N 1
ATOM 817 C CA . ASP A 1 102 ? -34.482 -8.173 12.406 1.00 75.12 102 ASP A CA 1
ATOM 818 C C . ASP A 1 102 ? -33.246 -8.688 11.642 1.00 75.12 102 ASP A C 1
ATOM 820 O O . ASP A 1 102 ? -33.101 -9.880 11.368 1.00 75.12 102 ASP A O 1
ATOM 824 N N . SER A 1 103 ? -32.318 -7.797 11.288 1.00 68.94 103 SER A N 1
ATOM 825 C CA . SER A 1 103 ? -31.106 -8.160 10.551 1.00 68.94 103 SER A CA 1
ATOM 826 C C . SER A 1 103 ? -30.047 -8.718 11.507 1.00 68.94 103 SER A C 1
ATOM 828 O O . SER A 1 103 ? -29.670 -8.046 12.466 1.00 68.94 103 SER A O 1
ATOM 830 N N . ARG A 1 104 ? -29.496 -9.913 11.231 1.00 73.75 104 ARG A N 1
ATOM 831 C CA . ARG A 1 104 ? -28.380 -10.501 12.011 1.00 73.75 104 ARG A CA 1
ATOM 832 C C . ARG A 1 104 ? -27.271 -9.473 12.222 1.00 73.75 104 ARG A C 1
ATOM 834 O O . ARG A 1 104 ? -26.681 -9.036 11.232 1.00 73.75 104 ARG A O 1
ATOM 841 N N . LYS A 1 105 ? -26.993 -9.090 13.474 1.00 70.25 105 LYS A N 1
ATOM 842 C CA . LYS A 1 105 ? -25.926 -8.140 13.835 1.00 70.25 105 LYS A CA 1
ATOM 843 C C . LYS A 1 105 ? -24.603 -8.615 13.231 1.00 70.25 105 LYS A C 1
ATOM 845 O O . LYS A 1 105 ? -24.101 -9.673 13.594 1.00 70.25 105 LYS A O 1
ATOM 850 N N . THR A 1 106 ? -24.074 -7.862 12.276 1.00 71.88 106 THR A N 1
ATOM 851 C CA . THR A 1 106 ? -22.727 -8.079 11.750 1.00 71.88 106 THR A CA 1
ATOM 852 C C . THR A 1 106 ? -21.751 -7.427 12.716 1.00 71.88 106 THR A C 1
ATOM 854 O O . THR A 1 106 ? -21.899 -6.249 13.044 1.00 71.88 106 THR A O 1
ATOM 857 N N . ALA A 1 107 ? -20.794 -8.205 13.217 1.00 74.62 107 ALA A N 1
ATOM 858 C CA . ALA A 1 107 ? -19.699 -7.662 14.003 1.00 74.62 107 ALA A CA 1
ATOM 859 C C . ALA A 1 107 ? -18.863 -6.735 13.111 1.00 74.62 107 ALA A C 1
ATOM 861 O O . ALA A 1 107 ? -18.501 -7.108 11.994 1.00 74.62 107 ALA A O 1
ATOM 862 N N . VAL A 1 108 ? -18.592 -5.531 13.601 1.00 74.19 108 VAL A N 1
ATOM 863 C CA . VAL A 1 108 ? -17.658 -4.581 13.001 1.00 74.19 108 VAL A CA 1
ATOM 864 C C . VAL A 1 108 ? -16.355 -4.690 13.779 1.00 74.19 108 VAL A C 1
ATOM 866 O O . VAL A 1 108 ? -16.351 -4.777 15.006 1.00 74.19 108 VAL A O 1
ATOM 869 N N . ILE A 1 109 ? -15.245 -4.750 13.058 1.00 74.12 109 ILE A N 1
ATOM 870 C CA . ILE A 1 109 ? -13.916 -4.721 13.657 1.00 74.12 109 ILE A CA 1
ATOM 871 C C . ILE A 1 109 ? -13.585 -3.262 13.964 1.00 74.12 109 ILE A C 1
ATOM 873 O O . ILE A 1 109 ? -13.686 -2.434 13.065 1.00 74.12 109 ILE A O 1
ATOM 877 N N . VAL A 1 110 ? -13.183 -2.983 15.202 1.00 79.56 110 VAL A N 1
ATOM 878 C CA . VAL A 1 110 ? -12.756 -1.659 15.663 1.00 79.56 110 VAL A CA 1
ATOM 879 C C . VAL A 1 110 ? -11.344 -1.758 16.226 1.00 79.56 110 VAL A C 1
ATOM 881 O O . VAL A 1 110 ? -11.047 -2.651 17.026 1.00 79.56 110 VAL A O 1
ATOM 884 N N . TYR A 1 111 ? -10.484 -0.833 15.829 1.00 82.00 111 TYR A N 1
ATOM 885 C CA . TYR A 1 111 ? -9.091 -0.748 16.233 1.00 82.00 111 TYR A CA 1
ATOM 886 C C . TYR A 1 111 ? -8.867 0.426 17.187 1.00 82.00 111 TYR A C 1
ATOM 888 O O . TYR A 1 111 ? -9.269 1.555 16.909 1.00 82.00 111 TYR A O 1
ATOM 896 N N . ARG A 1 112 ? -8.232 0.175 18.337 1.00 83.94 112 ARG A N 1
ATOM 897 C CA . ARG A 1 112 ? -8.033 1.187 19.389 1.00 83.94 112 ARG A CA 1
ATOM 898 C C . ARG A 1 112 ? -6.576 1.241 19.853 1.00 83.94 112 ARG A C 1
ATOM 900 O O . ARG A 1 112 ? -5.917 0.207 19.957 1.00 83.94 112 ARG A O 1
ATOM 907 N N . CYS A 1 113 ? -6.055 2.445 20.097 1.00 86.00 113 CYS A N 1
ATOM 908 C CA . CYS A 1 113 ? -4.726 2.656 20.699 1.00 86.00 113 CYS A CA 1
ATOM 909 C C . CYS A 1 113 ? -4.740 2.400 22.209 1.00 86.00 113 CYS A C 1
ATOM 911 O O . CYS A 1 113 ? -5.817 2.326 22.783 1.00 86.00 113 CYS A O 1
ATOM 913 N N . GLU A 1 114 ? -3.581 2.355 22.874 1.00 84.81 114 GLU A N 1
ATOM 914 C CA . GLU A 1 114 ? -3.497 2.128 24.333 1.00 84.81 114 GLU A CA 1
ATOM 915 C C . GLU A 1 114 ? -4.381 3.090 25.135 1.00 84.81 114 GLU A C 1
ATOM 917 O O . GLU A 1 114 ? -5.115 2.653 26.016 1.00 84.81 114 GLU A O 1
ATOM 922 N N . GLY A 1 115 ? -4.405 4.375 24.758 1.00 84.12 115 GLY A N 1
ATOM 923 C CA . GLY A 1 115 ? -5.252 5.389 25.401 1.00 84.12 115 GLY A CA 1
ATOM 924 C C . GLY A 1 115 ? -6.760 5.240 25.156 1.00 84.12 115 GLY A C 1
ATOM 925 O O . GLY A 1 115 ? -7.537 5.998 25.716 1.00 84.12 115 GLY A O 1
ATOM 926 N N . HIS A 1 116 ? -7.182 4.295 24.313 1.00 83.38 116 HIS A N 1
ATOM 927 C CA . HIS A 1 116 ? -8.590 4.032 23.990 1.00 83.38 116 HIS A CA 1
ATOM 928 C C . HIS A 1 116 ? -8.973 2.540 24.097 1.00 83.38 116 HIS A C 1
ATOM 930 O O . HIS A 1 116 ? -10.142 2.193 23.918 1.00 83.38 116 HIS A O 1
ATOM 936 N N . ALA A 1 117 ? -8.003 1.649 24.323 1.00 77.81 117 ALA A N 1
ATOM 937 C CA . ALA A 1 117 ? -8.174 0.197 24.381 1.00 77.81 117 ALA A CA 1
ATOM 938 C C . ALA A 1 117 ? -8.969 -0.202 25.627 1.00 77.81 117 ALA A C 1
ATOM 940 O O . ALA A 1 117 ? -9.980 -0.897 25.542 1.00 77.81 117 ALA A O 1
ATOM 941 N N . ASN A 1 118 ? -8.588 0.374 26.763 1.00 70.50 118 ASN A N 1
ATOM 942 C CA . ASN A 1 118 ? -9.424 0.413 27.947 1.00 70.50 118 ASN A CA 1
ATOM 943 C C . ASN A 1 118 ? -10.345 1.614 27.744 1.00 70.50 118 ASN A C 1
ATOM 945 O O . ASN A 1 118 ? -9.834 2.730 27.669 1.00 70.50 118 ASN A O 1
ATOM 949 N N . GLY A 1 119 ? -11.654 1.403 27.562 1.00 63.00 119 GLY A N 1
ATOM 950 C CA . GLY A 1 119 ? -12.616 2.510 27.616 1.00 63.00 119 GLY A CA 1
ATOM 951 C C . GLY A 1 119 ? -12.252 3.398 28.799 1.00 63.00 119 GLY A C 1
ATOM 952 O O . GLY A 1 119 ? -11.900 2.867 29.852 1.0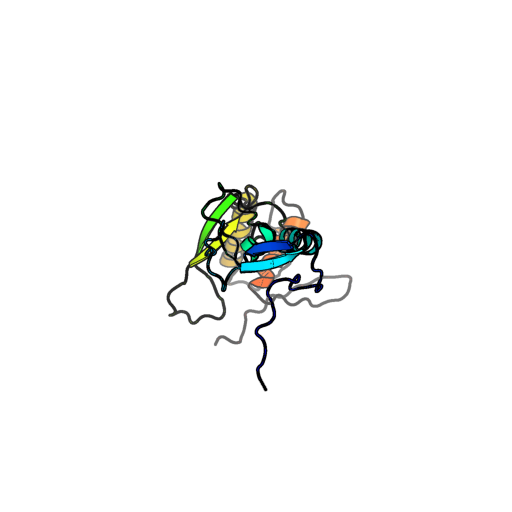0 63.00 119 GLY A O 1
ATOM 953 N N . ASP A 1 120 ? -12.166 4.707 28.575 1.00 65.25 120 ASP A N 1
ATOM 954 C CA . ASP A 1 120 ? -11.822 5.643 29.636 1.00 65.25 120 ASP A CA 1
ATOM 955 C C . ASP A 1 120 ? -12.871 5.446 30.737 1.00 65.25 120 ASP A C 1
ATOM 957 O O . ASP A 1 120 ? -14.036 5.772 30.512 1.00 65.25 120 ASP A O 1
ATOM 961 N N . PRO A 1 121 ? -12.510 4.829 31.876 1.00 65.56 121 PRO A N 1
ATOM 962 C CA . PRO A 1 121 ? -13.498 4.410 32.852 1.00 65.56 121 PRO A CA 1
ATOM 963 C C . PRO A 1 121 ? -14.192 5.620 33.472 1.00 65.56 121 PRO A C 1
ATOM 965 O O . PRO A 1 121 ? -15.328 5.488 33.914 1.00 65.56 121 PRO A O 1
ATOM 968 N N . GLU A 1 122 ? -13.545 6.789 33.474 1.00 66.75 122 GLU A N 1
ATOM 969 C CA . GLU A 1 122 ? -14.145 8.039 33.933 1.00 66.75 122 GLU A CA 1
ATOM 970 C C . GLU A 1 122 ? -15.164 8.544 32.914 1.00 66.75 122 GLU A C 1
ATOM 972 O O . GLU A 1 122 ? -16.285 8.889 33.284 1.00 66.75 122 GLU A O 1
ATOM 977 N N . ARG A 1 123 ? -14.836 8.493 31.620 1.00 67.56 123 ARG A N 1
ATOM 978 C CA . ARG A 1 123 ? -15.789 8.834 30.558 1.00 67.56 123 ARG A CA 1
ATOM 979 C C . ARG A 1 123 ? -16.961 7.854 30.481 1.00 67.56 123 ARG A C 1
ATOM 981 O O . ARG A 1 123 ? -18.092 8.299 30.317 1.00 67.56 123 ARG A O 1
ATOM 988 N N . ASP A 1 124 ? -16.711 6.552 30.592 1.00 67.19 124 ASP A N 1
ATOM 989 C CA . ASP A 1 124 ? -17.750 5.518 30.571 1.00 67.19 124 ASP A CA 1
ATOM 990 C C . ASP A 1 124 ? -18.649 5.634 31.819 1.00 67.19 124 ASP A C 1
ATOM 992 O O . ASP A 1 124 ? -19.868 5.494 31.713 1.00 67.19 124 ASP A O 1
ATOM 996 N N . ALA A 1 125 ? -18.079 5.954 32.990 1.00 72.50 125 ALA A N 1
ATOM 997 C CA . ALA A 1 125 ? -18.845 6.242 34.203 1.00 72.50 125 ALA A CA 1
ATOM 998 C C . ALA A 1 125 ? -19.693 7.514 34.060 1.00 72.50 125 ALA A C 1
ATOM 1000 O O . ALA A 1 125 ? -20.870 7.491 34.412 1.00 72.50 125 ALA A O 1
ATOM 1001 N N . LEU A 1 126 ? -19.136 8.586 33.489 1.00 74.19 126 LEU A N 1
ATOM 1002 C CA . LEU A 1 126 ? -19.854 9.837 33.240 1.00 74.19 126 LEU A CA 1
ATOM 1003 C C . LEU A 1 126 ? -20.976 9.658 32.208 1.00 74.19 126 LEU A C 1
ATOM 1005 O O . LEU A 1 126 ? -22.076 10.179 32.380 1.00 74.19 126 LEU A O 1
ATOM 1009 N N . GLU A 1 127 ? -20.729 8.905 31.134 1.00 74.06 127 GLU A N 1
ATOM 1010 C CA . GLU A 1 127 ? -21.751 8.582 30.136 1.00 74.06 127 GLU A CA 1
ATOM 1011 C C . GLU A 1 127 ? -22.889 7.766 30.765 1.00 74.06 127 GLU A C 1
ATOM 1013 O O . GLU A 1 127 ? -24.062 8.064 30.524 1.00 74.06 127 GLU A O 1
ATOM 1018 N N . GLN A 1 128 ? -22.565 6.797 31.628 1.00 76.25 128 GLN A N 1
ATOM 1019 C CA . GLN A 1 128 ? -23.563 6.008 32.345 1.00 76.25 128 GLN A CA 1
ATOM 1020 C C . GLN A 1 128 ? -24.346 6.845 33.369 1.00 76.25 128 GLN A C 1
ATOM 1022 O O . GLN A 1 128 ? -25.566 6.720 33.438 1.00 76.25 128 GLN A O 1
ATOM 1027 N N . GLU A 1 129 ? -23.687 7.745 34.100 1.00 78.62 129 GLU A N 1
ATOM 1028 C CA . GLU A 1 129 ? -24.333 8.673 35.034 1.00 78.62 129 GLU A CA 1
ATOM 1029 C C . GLU A 1 129 ? -25.313 9.608 34.308 1.00 78.62 129 GLU A C 1
ATOM 1031 O O . GLU A 1 129 ? -26.456 9.776 34.737 1.00 78.62 129 GLU A O 1
ATOM 1036 N N . ILE A 1 130 ? -24.921 10.150 33.150 1.00 73.88 130 ILE A N 1
ATOM 1037 C CA . ILE A 1 130 ? -25.806 10.974 32.317 1.00 73.88 130 ILE A CA 1
ATOM 1038 C C . ILE A 1 130 ? -27.010 10.162 31.825 1.00 73.88 130 ILE A C 1
ATOM 1040 O O . ILE A 1 130 ? -28.135 10.666 31.836 1.00 73.88 130 ILE A O 1
ATOM 1044 N N . LEU A 1 131 ? -26.808 8.915 31.393 1.00 75.88 131 LEU A N 1
ATOM 1045 C CA . LEU A 1 131 ? -27.904 8.043 30.963 1.00 75.88 131 LEU A CA 1
ATOM 1046 C C . LEU A 1 131 ? -28.862 7.706 32.113 1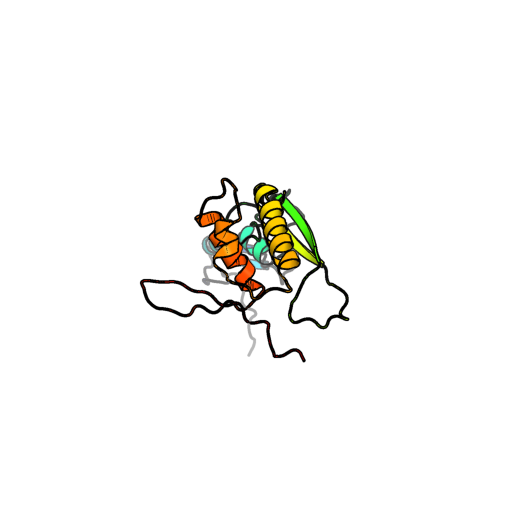.00 75.88 131 LEU A C 1
ATOM 1048 O O . LEU A 1 131 ? -30.076 7.725 31.904 1.00 75.88 131 LEU A O 1
ATOM 1052 N N . ASP A 1 132 ? -28.343 7.455 33.313 1.00 77.88 132 ASP A N 1
ATOM 1053 C CA . ASP A 1 132 ? -29.146 7.164 34.502 1.00 77.88 132 ASP A CA 1
ATOM 1054 C C . ASP A 1 132 ? -29.954 8.398 34.942 1.00 77.88 132 ASP A C 1
ATOM 1056 O O . ASP A 1 132 ? -31.146 8.284 35.242 1.00 77.88 132 ASP A O 1
ATOM 1060 N N . LEU A 1 133 ? -29.362 9.598 34.892 1.00 75.62 133 LEU A N 1
ATOM 1061 C CA . LEU A 1 133 ? -30.076 10.862 35.110 1.00 75.62 133 LEU A CA 1
ATOM 1062 C C . LEU A 1 133 ? -31.201 11.051 34.083 1.00 75.62 133 LEU A C 1
ATOM 1064 O O . LEU A 1 133 ? -32.340 11.350 34.443 1.00 75.62 133 LEU A O 1
ATOM 1068 N N . LEU A 1 134 ? -30.920 10.824 32.798 1.00 72.94 134 LEU A N 1
ATOM 1069 C CA . LEU A 1 134 ? -31.928 10.926 31.740 1.00 72.94 134 LEU A CA 1
ATOM 1070 C C . LEU A 1 134 ? -33.060 9.900 31.906 1.00 72.94 134 LEU A C 1
ATOM 1072 O O . LEU A 1 134 ? -34.218 10.224 31.642 1.00 72.94 134 LEU A O 1
ATOM 1076 N N . ALA A 1 135 ? -32.752 8.680 32.351 1.00 73.62 135 ALA A N 1
ATOM 1077 C CA . ALA A 1 135 ? -33.744 7.635 32.590 1.00 73.62 135 ALA A CA 1
ATOM 1078 C C . ALA A 1 135 ? -34.668 7.979 33.771 1.00 73.62 135 ALA A C 1
ATOM 1080 O O . ALA A 1 135 ? -35.889 7.828 33.664 1.00 73.62 135 ALA A O 1
ATOM 1081 N N . ASN A 1 136 ? -34.098 8.500 34.861 1.00 70.81 136 ASN A N 1
ATOM 1082 C CA . ASN A 1 136 ? -34.829 8.856 36.079 1.00 70.81 136 ASN A CA 1
ATOM 1083 C C . ASN A 1 136 ? -35.700 10.116 35.933 1.00 70.81 136 ASN A C 1
ATOM 1085 O O . ASN A 1 136 ? -36.629 10.306 36.714 1.00 70.81 136 ASN A O 1
ATOM 1089 N N . HIS A 1 137 ? -35.448 10.949 34.919 1.00 64.75 137 HIS A N 1
ATOM 1090 C CA . HIS A 1 137 ? -36.209 12.175 34.645 1.00 64.75 137 HIS A CA 1
ATOM 1091 C C . HIS A 1 137 ? -37.140 12.077 33.427 1.00 64.75 137 HIS A C 1
ATOM 1093 O O . HIS A 1 137 ? -37.586 13.095 32.901 1.00 64.75 137 HIS A O 1
ATOM 1099 N N . SER A 1 138 ? -37.459 10.863 32.972 1.00 57.56 138 SER A N 1
ATOM 1100 C CA . SER A 1 138 ? -38.271 10.646 31.766 1.00 57.56 138 SER A CA 1
ATOM 1101 C C . SER A 1 138 ? -39.757 11.043 31.888 1.00 57.56 138 SER A C 1
ATOM 1103 O O . SER A 1 138 ? -40.416 11.172 30.854 1.00 57.56 138 SER A O 1
ATOM 1105 N N . ASP A 1 139 ? -40.261 11.321 33.099 1.00 58.88 139 ASP A N 1
ATOM 1106 C CA . ASP A 1 139 ? -41.680 11.634 33.353 1.00 58.88 139 ASP A CA 1
ATOM 1107 C C . ASP A 1 139 ? -41.985 13.117 33.665 1.00 58.88 139 ASP A C 1
ATOM 1109 O O . ASP A 1 139 ? -43.147 13.523 33.593 1.00 58.88 139 ASP A O 1
ATOM 1113 N N . ASP A 1 140 ? -40.976 13.955 33.930 1.00 54.12 140 ASP A N 1
ATOM 1114 C CA . ASP A 1 140 ? -41.171 15.369 34.281 1.00 54.12 140 ASP A CA 1
ATOM 1115 C C . ASP A 1 140 ? -40.663 16.313 33.182 1.00 54.12 140 ASP A C 1
ATOM 1117 O O . ASP A 1 140 ? -39.649 16.070 32.530 1.00 54.12 140 ASP A O 1
ATOM 1121 N N . ALA A 1 141 ? -41.389 17.413 32.953 1.00 54.34 141 ALA A N 1
ATOM 1122 C CA . ALA A 1 141 ? -41.096 18.400 31.914 1.00 54.34 141 ALA A CA 1
ATOM 1123 C C . ALA A 1 141 ? -39.654 18.938 32.029 1.00 54.34 141 ALA A C 1
ATOM 1125 O O . ALA A 1 141 ? -39.340 19.802 32.845 1.00 54.34 141 ALA A O 1
ATOM 1126 N N . PHE A 1 142 ? -38.784 18.397 31.180 1.00 51.94 142 PHE A N 1
ATOM 1127 C CA . PHE A 1 142 ? -37.337 18.541 31.224 1.00 51.94 142 PHE A CA 1
ATOM 1128 C C . PHE A 1 142 ? -36.890 19.994 30.984 1.00 51.94 142 PHE A C 1
ATOM 1130 O O . PHE A 1 142 ? -37.054 20.525 29.881 1.00 51.94 142 PHE A O 1
ATOM 1137 N N . LEU A 1 143 ? -36.295 20.636 31.999 1.00 54.78 143 LEU A N 1
ATOM 1138 C CA . LEU A 1 143 ? -35.586 21.913 31.864 1.00 54.78 143 LEU A CA 1
ATOM 1139 C C . LEU A 1 143 ? -34.073 21.642 31.715 1.00 54.78 143 LEU A C 1
ATOM 1141 O O . LEU A 1 143 ? -33.401 21.325 32.696 1.00 54.78 143 LEU A O 1
ATOM 1145 N N . PRO A 1 144 ? -33.504 21.777 30.509 1.00 51.47 144 PRO A N 1
ATOM 1146 C CA . PRO A 1 144 ? -32.143 21.330 30.170 1.00 51.47 144 PRO A CA 1
ATOM 1147 C C . PRO A 1 144 ? -30.977 22.136 30.766 1.00 51.47 144 PRO A C 1
ATOM 1149 O O . PRO A 1 144 ? -29.833 21.881 30.408 1.00 51.47 144 PRO A O 1
ATOM 1152 N N . GLY A 1 145 ? -31.234 23.078 31.676 1.00 54.47 145 GLY A N 1
ATOM 1153 C CA . GLY A 1 145 ? -30.177 23.668 32.509 1.00 54.47 145 GLY A CA 1
ATOM 1154 C C . GLY A 1 145 ? -29.740 22.761 33.666 1.00 54.47 145 GLY A C 1
ATOM 1155 O O . GLY A 1 145 ? -28.650 22.922 34.188 1.00 54.47 145 GLY A O 1
ATOM 1156 N N . THR A 1 146 ? -30.563 21.779 34.045 1.00 56.31 146 THR A N 1
ATOM 1157 C CA . THR A 1 146 ? -30.412 21.062 35.321 1.00 56.31 146 THR A CA 1
ATOM 1158 C C . THR A 1 146 ? -29.302 20.016 35.348 1.00 56.31 146 THR A C 1
ATOM 1160 O O . THR A 1 146 ? -28.690 19.853 36.391 1.00 56.31 146 THR A O 1
ATOM 1163 N N . ILE A 1 147 ? -28.982 19.344 34.236 1.00 56.31 147 ILE A N 1
ATOM 1164 C CA . ILE A 1 147 ? -27.966 18.273 34.257 1.00 56.31 147 ILE A CA 1
ATOM 1165 C C . ILE A 1 147 ? -26.561 18.833 34.501 1.00 56.31 147 ILE A C 1
ATOM 1167 O O . ILE A 1 147 ? -25.837 18.309 35.337 1.00 56.31 147 ILE A O 1
ATOM 1171 N N . ALA A 1 148 ? -26.183 19.915 33.816 1.00 55.31 148 ALA A N 1
ATOM 1172 C CA . ALA A 1 148 ? -24.870 20.530 34.023 1.00 55.31 148 ALA A CA 1
ATOM 1173 C C . ALA A 1 148 ? -24.715 21.115 35.440 1.00 55.31 148 ALA A C 1
ATOM 1175 O O . ALA A 1 148 ? -23.607 21.139 35.960 1.00 55.31 148 ALA A O 1
ATOM 1176 N N . ASP A 1 149 ? -25.820 21.545 36.058 1.00 57.00 149 ASP A N 1
ATOM 1177 C CA . ASP A 1 149 ? -25.841 22.074 37.426 1.00 57.00 149 ASP A CA 1
ATOM 1178 C C . ASP A 1 149 ? -25.920 20.969 38.504 1.00 57.00 149 ASP A C 1
ATOM 1180 O O . ASP A 1 149 ? -25.633 21.240 39.667 1.00 57.00 149 ASP A O 1
ATOM 1184 N N . GLN A 1 150 ? -26.329 19.741 38.151 1.00 57.03 150 GLN A N 1
ATOM 1185 C CA . GLN A 1 150 ? -26.498 18.610 39.083 1.00 57.03 150 GLN A CA 1
ATOM 1186 C C . GLN A 1 150 ? -25.325 17.626 39.095 1.00 57.03 150 GLN A C 1
ATOM 1188 O O . GLN A 1 150 ? -25.220 16.829 40.026 1.00 57.03 150 GLN A O 1
ATOM 1193 N N . ILE A 1 151 ? -24.452 17.665 38.090 1.00 59.09 151 ILE A N 1
ATOM 1194 C CA . ILE A 1 151 ? -23.229 16.863 38.076 1.00 59.09 151 ILE A CA 1
ATOM 1195 C C . ILE A 1 151 ? -22.207 17.554 38.997 1.00 59.09 151 ILE A C 1
ATOM 1197 O O . ILE A 1 151 ? -21.465 18.441 38.581 1.00 59.09 151 ILE A O 1
ATOM 1201 N N . GLU A 1 152 ? -22.188 17.164 40.275 1.00 55.47 152 GLU A N 1
ATOM 1202 C CA . GLU A 1 152 ? -21.142 17.522 41.248 1.00 55.47 152 GLU A CA 1
ATOM 1203 C C . GLU A 1 152 ? -19.877 16.675 41.007 1.00 55.47 152 GLU A C 1
ATOM 1205 O O . GLU A 1 152 ? -19.461 15.894 41.862 1.00 55.47 152 GLU A O 1
ATOM 1210 N N . THR A 1 153 ? -19.263 16.780 39.828 1.00 56.62 153 THR A N 1
ATOM 1211 C CA . THR A 1 153 ? -17.983 16.109 39.552 1.00 56.62 153 THR A CA 1
ATOM 1212 C C . THR A 1 153 ? -16.915 17.118 39.151 1.00 56.62 153 THR A C 1
ATOM 1214 O O . THR A 1 153 ? -17.214 18.174 38.597 1.00 56.62 153 THR A O 1
ATOM 1217 N N . ASP A 1 154 ? -15.648 16.790 39.426 1.00 55.25 154 ASP A N 1
ATOM 1218 C CA . ASP A 1 154 ? -14.466 17.586 39.052 1.00 55.25 154 ASP A CA 1
ATOM 1219 C C . ASP A 1 154 ? -14.264 17.702 37.522 1.00 55.25 154 ASP A C 1
ATOM 1221 O O . ASP A 1 154 ? -13.265 18.264 37.066 1.00 55.25 154 ASP A O 1
ATOM 1225 N N . ALA A 1 155 ? -15.199 17.179 36.719 1.00 61.09 155 ALA A N 1
ATOM 1226 C CA . ALA A 1 155 ? -15.165 17.256 35.271 1.00 61.09 155 ALA A CA 1
ATOM 1227 C C . ALA A 1 155 ? -15.191 18.718 34.815 1.00 61.09 155 ALA A C 1
ATOM 1229 O O . ALA A 1 155 ? -16.045 19.530 35.190 1.00 61.09 155 ALA A O 1
ATOM 1230 N N . SER A 1 156 ? -14.245 19.068 33.955 1.00 69.75 156 SER A N 1
ATOM 1231 C CA . SER A 1 156 ? -14.205 20.384 33.349 1.00 69.75 156 SER A CA 1
ATOM 1232 C C . SER A 1 156 ? -15.446 20.604 32.480 1.00 69.75 156 SER A C 1
ATOM 1234 O O . SER A 1 156 ? -15.991 19.700 31.841 1.00 69.75 156 SER A O 1
ATOM 1236 N N . LYS A 1 157 ? -15.877 21.863 32.377 1.00 67.75 157 LYS A N 1
ATOM 1237 C CA . LYS A 1 157 ? -16.961 22.279 31.473 1.00 67.75 157 LYS A CA 1
ATOM 1238 C C . LYS A 1 157 ? -16.758 21.791 30.026 1.00 67.75 157 LYS A C 1
ATOM 1240 O O . LYS A 1 157 ? -17.728 21.577 29.303 1.00 67.75 157 LYS A O 1
ATOM 1245 N N . GLU A 1 158 ? -15.506 21.643 29.603 1.00 67.94 158 GLU A N 1
ATOM 1246 C CA . GLU A 1 158 ? -15.114 21.176 28.271 1.00 67.94 158 GLU A CA 1
ATOM 1247 C C . GLU A 1 158 ? -15.398 19.679 28.078 1.00 67.94 158 GLU A C 1
ATOM 1249 O O . GLU A 1 158 ? -15.862 19.281 27.007 1.00 67.94 158 GLU A O 1
ATOM 1254 N N . GLU A 1 159 ? -15.219 18.864 29.120 1.00 62.94 159 GLU A N 1
ATOM 1255 C CA . GLU A 1 159 ? -15.545 17.432 29.119 1.00 62.94 159 GLU A CA 1
ATOM 1256 C C . GLU A 1 159 ? -17.058 17.207 29.076 1.00 62.94 159 GLU A C 1
ATOM 1258 O O . GLU A 1 159 ? -17.542 16.442 28.238 1.00 62.94 159 GLU A O 1
ATOM 1263 N N . VAL A 1 160 ? -17.822 17.959 29.876 1.00 69.69 160 VAL A N 1
ATOM 1264 C CA . VAL A 1 160 ? -19.294 17.898 29.865 1.00 69.69 160 VAL A CA 1
ATOM 1265 C C . VAL A 1 160 ? -19.852 18.291 28.490 1.00 69.69 160 VAL A C 1
ATOM 1267 O O . VAL A 1 160 ? -20.692 17.586 27.928 1.00 69.69 160 VAL A O 1
ATOM 1270 N N . GLU A 1 161 ? -19.360 19.378 27.885 1.00 69.12 161 GLU A N 1
ATOM 1271 C CA . GLU A 1 161 ? -19.780 19.796 26.537 1.00 69.12 161 GLU A CA 1
ATOM 1272 C C . GLU A 1 161 ? -19.369 18.793 25.447 1.00 69.12 161 GLU A C 1
ATOM 1274 O O . GLU A 1 161 ? -20.122 18.581 24.492 1.00 69.12 161 GLU A O 1
ATOM 1279 N N . SER A 1 162 ? -18.209 18.143 25.583 1.00 70.38 162 SER A N 1
ATOM 1280 C CA . SER A 1 162 ? -17.756 17.090 24.667 1.00 70.38 162 SER A CA 1
ATOM 1281 C C . SER A 1 162 ? -18.695 15.880 24.695 1.00 70.38 162 SER A C 1
ATOM 1283 O O . SER A 1 162 ? -19.159 15.430 23.640 1.00 70.38 162 SER A O 1
ATOM 1285 N N . VAL A 1 163 ? -19.065 15.410 25.891 1.00 66.31 163 VAL A N 1
ATOM 1286 C CA . VAL A 1 163 ? -20.002 14.291 26.068 1.00 66.31 163 VAL A CA 1
ATOM 1287 C C . VAL A 1 163 ? -21.396 14.659 25.561 1.00 66.31 163 VAL A C 1
ATOM 1289 O O . VAL A 1 163 ? -21.984 13.914 24.775 1.00 66.31 163 VAL A O 1
ATOM 1292 N N . LEU A 1 164 ? -21.904 15.851 25.888 1.00 68.19 164 LEU A N 1
ATOM 1293 C CA . LEU A 1 164 ? -23.185 16.332 25.362 1.00 68.19 164 LEU A CA 1
ATOM 1294 C C . LEU A 1 164 ? -23.173 16.453 23.833 1.00 68.19 164 LEU A C 1
ATOM 1296 O O . LEU A 1 164 ? -24.162 16.123 23.178 1.00 68.19 164 LEU A O 1
ATOM 1300 N N . SER A 1 165 ? -22.063 16.896 23.237 1.00 69.94 165 SER A N 1
ATOM 1301 C CA . SER A 1 165 ? -21.885 16.932 21.782 1.00 69.94 165 SER A CA 1
ATOM 1302 C C . SER A 1 165 ? -21.908 15.530 21.165 1.00 69.94 165 SER A C 1
ATOM 1304 O O . SER A 1 165 ? -22.545 15.325 20.130 1.00 69.94 165 SER A O 1
ATOM 1306 N N . HIS A 1 166 ? -21.292 14.546 21.824 1.00 59.16 166 HIS A N 1
ATOM 1307 C CA . HIS A 1 166 ? -21.347 13.145 21.412 1.00 59.16 166 HIS A CA 1
ATOM 1308 C C . HIS A 1 166 ? -22.784 12.599 21.474 1.00 59.16 166 HIS A C 1
ATOM 1310 O O . HIS A 1 166 ? -23.262 11.989 20.519 1.00 59.16 166 HIS A O 1
ATOM 1316 N N . LEU A 1 167 ? -23.533 12.918 22.532 1.00 61.22 167 LEU A N 1
ATOM 1317 C CA . LEU A 1 167 ? -24.940 12.531 22.684 1.00 61.22 167 LEU A CA 1
ATOM 1318 C C . LEU A 1 167 ? -25.872 13.205 21.656 1.00 61.22 167 LEU A C 1
ATOM 1320 O O . LEU A 1 167 ? -26.863 12.601 21.241 1.00 61.22 167 LEU A O 1
ATOM 1324 N N . ARG A 1 168 ? -25.533 14.399 21.137 1.00 64.50 168 ARG A N 1
ATOM 1325 C CA . ARG A 1 168 ? -26.250 15.029 19.998 1.00 64.50 168 ARG A CA 1
ATOM 1326 C C . ARG A 1 168 ? -26.198 14.190 18.718 1.00 64.50 168 ARG A C 1
ATOM 1328 O O . ARG A 1 168 ? -27.058 14.354 17.853 1.00 64.50 168 ARG A O 1
ATOM 1335 N N . VAL A 1 169 ? -25.225 13.289 18.576 1.00 55.00 169 VAL A N 1
ATOM 1336 C CA . VAL A 1 169 ? -25.177 12.337 17.452 1.00 55.00 169 VAL A CA 1
ATOM 1337 C C . VAL A 1 169 ? -26.308 11.305 17.565 1.00 55.00 169 VAL A C 1
ATOM 1339 O O . VAL A 1 169 ? -26.835 10.854 16.547 1.00 55.00 169 VAL A O 1
ATOM 1342 N N . TYR A 1 170 ? -26.750 11.001 18.789 1.00 48.06 170 TYR A N 1
ATOM 1343 C CA . TYR A 1 170 ? -27.793 10.018 19.088 1.00 48.06 170 TYR A CA 1
ATOM 1344 C C . TYR A 1 170 ? -29.209 10.623 19.210 1.00 48.06 170 TYR A C 1
ATOM 1346 O O . TYR A 1 170 ? -30.190 9.880 19.220 1.00 48.06 170 TYR A O 1
ATOM 1354 N N . GLY A 1 171 ? -29.358 11.958 19.217 1.00 44.12 171 GLY A N 1
ATOM 1355 C CA . GLY A 1 171 ? -30.657 12.643 19.283 1.00 44.12 171 GLY A CA 1
ATOM 1356 C C . GLY A 1 171 ? -30.623 14.118 18.851 1.00 44.12 171 GLY A C 1
ATOM 1357 O O . GLY A 1 171 ? -29.652 14.837 19.065 1.00 44.12 171 GLY A O 1
ATOM 1358 N N . ARG A 1 172 ? -31.705 14.605 18.222 1.00 44.34 172 ARG A N 1
ATOM 1359 C CA . ARG A 1 172 ? -31.763 15.934 17.577 1.00 44.34 172 ARG A CA 1
ATOM 1360 C C . ARG A 1 172 ? -31.999 17.066 18.591 1.00 44.34 172 ARG A C 1
ATOM 1362 O O . ARG A 1 172 ? -33.116 17.557 18.717 1.00 44.34 172 ARG A O 1
ATOM 1369 N N . VAL A 1 173 ? -30.948 17.526 19.267 1.00 44.03 173 VAL A N 1
ATOM 1370 C CA . VAL A 1 173 ? -30.993 18.745 20.098 1.00 44.03 173 VAL A CA 1
ATOM 1371 C C . VAL A 1 173 ? -31.030 19.978 19.185 1.00 44.03 173 VAL A C 1
ATOM 1373 O O . VAL A 1 173 ? -30.115 20.192 18.388 1.00 44.03 173 VAL A O 1
ATOM 1376 N N . LYS A 1 174 ? -32.087 20.797 19.261 1.00 42.28 174 LYS A N 1
ATOM 1377 C CA . LYS A 1 174 ? -32.159 22.084 18.546 1.00 42.28 174 LYS A CA 1
ATOM 1378 C C . LYS A 1 174 ? -31.827 23.239 19.485 1.00 42.28 174 LYS A C 1
ATOM 1380 O O . LYS A 1 174 ? -32.325 23.306 20.602 1.00 42.28 174 LYS A O 1
ATOM 1385 N N . ARG A 1 175 ? -31.018 24.178 18.992 1.00 42.34 175 ARG A N 1
ATOM 1386 C CA . ARG A 1 175 ? -30.672 25.429 19.676 1.00 42.34 175 ARG A CA 1
ATOM 1387 C C . ARG A 1 175 ? -31.639 26.533 19.247 1.00 42.34 175 ARG A C 1
ATOM 13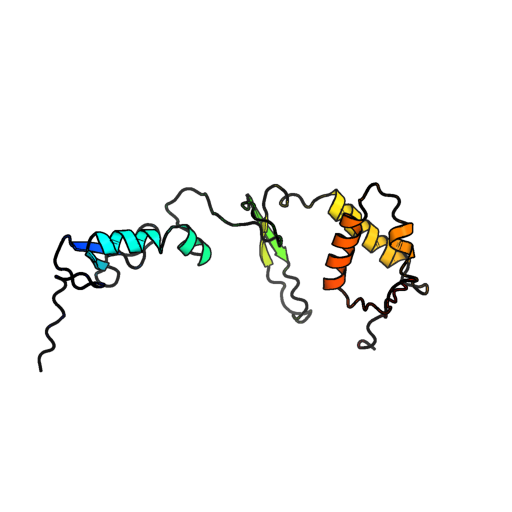89 O O . ARG A 1 175 ? -31.782 26.768 18.048 1.00 42.34 175 ARG A O 1
ATOM 1396 N N . TYR A 1 176 ? -32.235 27.244 20.201 1.00 37.78 176 TYR A N 1
ATOM 1397 C CA . TYR A 1 176 ? -32.970 28.485 19.941 1.00 37.78 176 TYR A CA 1
ATOM 1398 C C . TYR A 1 176 ? -32.455 29.595 20.868 1.00 37.78 176 TYR A C 1
ATOM 1400 O O . TYR A 1 176 ? -32.395 29.407 22.074 1.00 37.78 176 TYR A O 1
ATOM 1408 N N . GLY A 1 177 ? -32.080 30.747 20.294 1.00 35.75 177 GLY A N 1
ATOM 1409 C CA . GLY A 1 177 ? -31.786 31.981 21.043 1.00 35.75 177 GLY A CA 1
ATOM 1410 C C . GLY A 1 177 ? -30.467 32.679 20.683 1.00 35.75 177 GLY A C 1
ATOM 1411 O O . GLY A 1 177 ? -29.439 32.034 20.478 1.00 35.75 177 GLY A O 1
ATOM 1412 N N . LYS A 1 178 ? -30.508 34.019 20.600 1.00 41.12 178 LYS A N 1
ATOM 1413 C CA . LYS A 1 178 ? -29.351 34.919 20.439 1.00 41.12 178 LYS A CA 1
ATOM 1414 C C . LYS A 1 178 ? -29.009 35.549 21.794 1.00 41.12 178 LYS A C 1
ATOM 1416 O O . LYS A 1 178 ? -29.917 36.030 22.451 1.00 41.12 178 LYS A O 1
ATOM 1421 N N . TYR A 1 179 ? -27.713 35.546 22.126 1.00 35.62 179 TYR A N 1
ATOM 1422 C CA . TYR A 1 179 ? -27.006 36.322 23.164 1.00 35.62 179 TYR A CA 1
ATOM 1423 C C . TYR A 1 179 ? -27.830 36.841 24.358 1.00 35.62 179 TYR A C 1
ATOM 1425 O O . TYR A 1 179 ? -28.569 37.810 24.224 1.00 35.62 179 TYR A O 1
ATOM 1433 N N . GLY A 1 180 ? -27.581 36.281 25.545 1.00 42.44 180 GLY A N 1
ATOM 1434 C CA . GLY A 1 180 ? -28.009 36.853 26.827 1.00 42.44 180 GLY A CA 1
ATOM 1435 C C . GLY A 1 180 ? -28.564 35.815 27.791 1.00 42.44 180 GLY A C 1
ATOM 1436 O O . GLY A 1 180 ? -28.009 35.657 28.864 1.00 42.44 180 GLY A O 1
ATOM 1437 N N . ASP A 1 181 ? -29.553 35.039 27.350 1.00 45.25 181 ASP A N 1
ATOM 1438 C CA . ASP A 1 181 ? -30.203 33.993 28.144 1.00 45.25 181 ASP A CA 1
ATOM 1439 C C . ASP A 1 181 ? -30.370 32.742 27.273 1.00 45.25 181 ASP A C 1
ATOM 1441 O O . ASP A 1 181 ? -31.061 32.769 26.250 1.00 45.25 181 ASP A O 1
ATOM 1445 N N . GLN A 1 182 ? -29.683 31.649 27.616 1.00 43.69 182 GLN A N 1
ATOM 1446 C CA . GLN A 1 182 ? -29.781 30.390 26.873 1.00 43.69 182 GLN A CA 1
ATOM 1447 C C . GLN A 1 182 ? -30.772 29.459 27.570 1.00 43.69 182 GLN A C 1
ATOM 1449 O O . GLN A 1 182 ? -30.491 28.942 28.645 1.00 43.69 182 GLN A O 1
ATOM 1454 N N . ALA A 1 183 ? -31.912 29.220 26.926 1.00 44.81 183 ALA A N 1
ATOM 1455 C CA . ALA A 1 183 ? -32.815 28.128 27.254 1.00 44.81 183 ALA A CA 1
ATOM 1456 C C . ALA A 1 183 ? -32.693 27.051 26.172 1.00 44.81 183 ALA A C 1
ATOM 1458 O O . ALA A 1 183 ? -32.609 27.360 24.980 1.00 44.81 183 ALA A O 1
ATOM 1459 N N . TRP A 1 184 ? -32.697 25.787 26.580 1.00 43.44 184 TRP A N 1
ATOM 1460 C CA . TRP A 1 184 ? -32.765 24.663 25.653 1.00 43.44 184 TRP A CA 1
ATOM 1461 C C . TRP A 1 184 ? -34.125 23.982 25.804 1.00 43.44 184 TRP A C 1
ATOM 1463 O O . TRP A 1 184 ? -34.798 24.137 26.822 1.00 43.44 184 TRP A O 1
ATOM 1473 N N . GLN A 1 185 ? -34.549 23.227 24.797 1.00 44.03 185 GLN A N 1
ATOM 1474 C CA . GLN A 1 185 ? -35.757 22.415 24.890 1.00 44.03 185 GLN A CA 1
ATOM 1475 C C . GLN A 1 185 ? -35.497 21.097 24.164 1.00 44.03 185 GLN A C 1
ATOM 1477 O O . GLN A 1 185 ? -35.050 21.096 23.013 1.00 44.03 185 GLN A O 1
ATOM 1482 N N . ILE A 1 186 ? -35.721 19.977 24.852 1.00 42.62 186 ILE A N 1
ATOM 1483 C CA . ILE A 1 186 ? -35.632 18.637 24.269 1.00 42.62 186 ILE A CA 1
ATOM 1484 C C . ILE A 1 186 ? -37.056 18.227 23.906 1.00 42.62 186 ILE A C 1
ATOM 1486 O O . ILE A 1 186 ? -37.872 17.973 24.786 1.00 42.62 186 ILE A O 1
ATOM 1490 N N . GLU A 1 187 ? -37.380 18.200 22.615 1.00 41.31 187 GLU A N 1
ATOM 1491 C CA . GLU A 1 187 ? -38.667 17.667 22.164 1.00 41.31 187 GLU A CA 1
ATOM 1492 C C . GLU A 1 187 ? -38.537 16.162 21.879 1.00 41.31 187 GLU A C 1
ATOM 1494 O O . GLU A 1 187 ? -37.688 15.769 21.067 1.00 41.31 187 GLU A O 1
ATOM 1499 N N . PRO A 1 188 ? -39.379 15.303 22.483 1.00 43.66 188 PRO A N 1
ATOM 1500 C CA . PRO A 1 188 ? -39.467 13.909 22.079 1.00 43.66 188 PRO A CA 1
ATOM 1501 C C . PRO A 1 188 ? -39.975 13.816 20.634 1.00 43.66 188 PRO A C 1
ATOM 1503 O O . PRO A 1 188 ? -40.888 14.522 20.204 1.00 43.66 188 PRO A O 1
ATOM 1506 N N . ASN A 1 189 ? -39.344 12.940 19.856 1.00 39.00 189 ASN A N 1
ATOM 1507 C CA . ASN A 1 189 ? -39.539 12.831 18.415 1.00 39.00 189 ASN A CA 1
ATOM 1508 C C . ASN A 1 189 ? -40.962 12.334 18.077 1.00 39.00 189 ASN A C 1
ATOM 1510 O O . ASN A 1 189 ? -41.248 11.141 18.138 1.00 39.00 189 ASN A O 1
ATOM 1514 N N . SER A 1 190 ? -41.856 13.243 17.679 1.00 46.31 190 SER A N 1
ATOM 1515 C CA . SER A 1 190 ? -43.285 12.973 17.430 1.00 46.31 190 SER A CA 1
ATOM 1516 C C . SER A 1 190 ? -43.598 12.168 16.159 1.00 46.31 190 SER A C 1
ATOM 1518 O O . SER A 1 190 ? -44.764 11.939 15.847 1.00 46.31 190 SER A O 1
ATOM 1520 N N . ARG A 1 191 ? -42.583 11.687 15.427 1.00 40.97 191 ARG A N 1
ATOM 1521 C CA . ARG A 1 191 ? -42.766 10.781 14.274 1.00 40.97 191 ARG A CA 1
ATOM 1522 C C . ARG A 1 191 ? -42.980 9.311 14.644 1.00 40.97 191 ARG A C 1
ATOM 1524 O O . ARG A 1 191 ? -43.069 8.478 13.747 1.00 40.97 191 ARG A O 1
ATOM 1531 N N . PHE A 1 192 ? -43.095 9.008 15.932 1.00 42.56 192 PHE A N 1
ATOM 1532 C CA . PHE A 1 192 ? -43.430 7.682 16.435 1.00 42.56 192 PHE A CA 1
ATOM 1533 C C . PHE A 1 192 ? -44.664 7.769 17.344 1.00 42.56 192 PHE A C 1
ATOM 1535 O O . PHE A 1 192 ? -44.562 7.742 18.568 1.00 42.56 192 PHE A O 1
ATOM 1542 N N . ARG A 1 193 ? -45.835 7.912 16.723 1.00 37.38 193 ARG A N 1
ATOM 1543 C CA . ARG A 1 193 ? -47.101 7.382 17.237 1.00 37.38 193 ARG A CA 1
ATOM 1544 C C . ARG A 1 193 ? -47.729 6.535 16.147 1.00 37.38 193 ARG A C 1
ATOM 1546 O O . ARG A 1 193 ? -47.658 6.976 14.978 1.00 37.38 193 ARG A O 1
#

Radius of gyration: 28.08 Å; chains: 1; bounding box: 67×52×82 Å

Secondary structure (DSSP, 8-state):
---PPPPTTS-TTT---SSEEEEESS-GGGT---STTTEEEEEHHHHHHHHHHS-HHHHHHTT---SSS-S---PBPSSTT--SBP-EEEEEE---TTS-TTS--PEEEEEE-HHHHS--HHHHHHHHHHHHHHHHTTTS---TTHHHHH--SS--HHHHHHHHHHHTTTS-PEE---SS---EE----TT--

Foldseek 3Di:
DDPDDPDLQAAPPPRHNPQKDWDFCPDVQLVGDPDPVRIHIHHPVVRVVVCVVCDPLNCLVVVRDRPNDDDDRQDFAPPPPGRARFPDKDWDQDPPVPDPPPDDGDTDIGTHHPVPPPPPVVLVVVLVVVVVVCVVCVPDQDWVVVPVVPPPDPDDPVSVVVSVVVCCVVAPWDFDDDPDDGTTHGDDDPPPD

InterPro domains:
  IPR003615 HNH nuclease [cd00085] (11-47)
  IPR029471 HNH endonuclease 5 [PF14279] (11-56)

pLDDT: mean 70.91, std 17.22, range [35.62, 97.62]

Organism: Haloterrigena turkmenica (strain ATCC 51198 / DSM 5511 / JCM 9101 / NCIMB 13204 / VKM B-1734 / 4k) (NCBI:txid543526)

Sequence (193 aa):
MTTSEPDRDDCYFCESSDDLEEHHIAPQRLGGSDSRDNLVIVCHDCHWKLERLYNKDFYEQLGIDDPRTTREKHITCDIAGCTNQAVEKSQQPGTDPRRPKDSRKTAVIVYRCEGHANGDPERDALEQEILDLLANHSDDAFLPGTIADQIETDASKEEVESVLSHLRVYGRVKRYGKYGDQAWQIEPNSRFR